Protein AF-A0A2N2MGW7-F1 (afdb_monomer)

pLDDT: mean 96.39, std 2.81, range [74.5, 98.88]

Solvent-accessible surface area (backbone atoms only — not comparable to full-atom values): 15919 Å² total; per-residue (Å²): 112,48,52,54,90,46,46,62,50,61,71,46,53,48,44,50,52,41,50,74,72,41,74,87,57,87,65,80,88,69,75,56,49,28,44,52,70,24,50,77,86,38,72,67,30,79,91,41,40,34,62,84,57,64,69,65,48,53,76,75,40,71,64,43,56,55,42,38,47,48,35,59,53,48,22,67,89,46,68,27,69,47,43,55,63,57,47,46,46,46,34,39,54,46,43,30,56,48,46,31,41,49,53,41,54,54,45,46,48,34,35,72,78,44,77,22,24,38,40,63,36,77,80,79,50,71,73,48,51,51,51,47,51,56,47,52,51,39,61,55,60,33,42,55,24,49,77,68,68,35,45,34,59,22,51,49,49,49,52,50,51,46,49,51,54,50,55,49,47,66,72,64,34,36,87,61,34,49,79,81,37,53,57,65,18,21,27,53,50,33,47,48,49,40,41,49,54,27,46,35,55,69,38,28,90,49,26,48,68,50,25,37,53,47,42,40,27,63,46,48,82,73,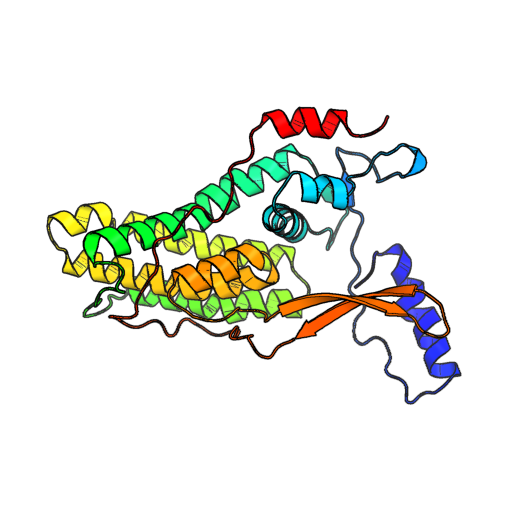31,48,75,33,47,75,48,76,47,81,46,76,57,98,92,44,78,48,78,46,83,48,77,45,59,90,47,40,67,58,62,103,61,68,53,82,77,51,62,64,42,53,40,39,88,59,68,84,67,52,80,77,68,67,75,66,52,37,62,55,54,56,70,68,38,46,115

Nearest PDB structures (foldseek):
  1rqg-assembly1_A-2  TM=9.215E-01  e=2.859E-20  Pyrococcus abyssi
  5k0s-assembly2_B  TM=9.055E-01  e=3.410E-14  Brucella suis 1330
  4py2-assembly3_C  TM=9.100E-01  e=2.110E-13  Brucella abortus 2308
  5k0t-assembly3_C  TM=9.125E-01  e=5.538E-13  Brucella suis 1330
  4py2-assembly2_B  TM=9.014E-01  e=2.910E-13  Brucella abortus 2308

Radius of gyration: 22.45 Å; Cα contacts (8 Å, |Δi|>4): 425; chains: 1; bounding box: 57×45×69 Å

Secondary structure (DSSP, 8-state):
-EEGGGHHIIIIIHHHHHHHH-TTSPPPS---EE-PEEETTEE-BTTTTBS--HHHHHHHS-HHHHHHHHHTT--SSS-EEE-HHHHHHIIIIIIIIIIIHHHHHHHHHHHHHHTTBPPP--SPPHHHHHHHHHHHHHHHHHHHHHHTT-HHHHHHHHHHHHHHHHHHHHHH-HHHHTTT-HHHHHHHHHHHHHHHHHHHHHHTTT-HHHHHHHHHHTT--SBSS-EEEEEEEEETTEEEEEEEEE-TTB---SS-----TT-B------SSPPPPTTHHHHHHHHS--

Mean predicted aligned error: 3.9 Å

Sequence (289 aa):
FIGKDNIEFHTIIWPGMLIGYDESLNLPYDVPANEYLNVEGRKLSKSRRWMIGMSDALDRYDPDPWRYALAASQPESQDVNFTWDEFVRRNNEELVSTWGNLANRVLSFCNKYWEGQVPDPGELTELDNDLIKTIEGGFETVGELIDTVKLRAAAAEAMRLASEVNKYLDTTAPWQQVKTDKATAARAIFTALKAIDSLKILFAPFLPFTSDKLHGFMGYDGSLFGTQTTETLKDAIGEHKVLRYDPTGATGKWEPSKLKAGDPLRQPVALFKKLDISIVEDERARLGN

Structure (mmCIF, N/CA/C/O backbone):
data_AF-A0A2N2MGW7-F1
#
_entry.id   AF-A0A2N2MGW7-F1
#
loop_
_atom_site.group_PDB
_atom_site.id
_atom_site.type_symbol
_atom_site.label_atom_id
_atom_site.label_alt_id
_atom_site.label_comp_id
_atom_site.label_asym_id
_atom_site.label_entity_id
_atom_site.label_seq_id
_atom_site.pdbx_PDB_ins_code
_atom_site.Cartn_x
_atom_site.Cartn_y
_atom_site.Cartn_z
_atom_site.occupancy
_atom_site.B_iso_or_equiv
_atom_site.auth_seq_id
_atom_site.auth_comp_id
_atom_site.auth_asym_id
_atom_site.auth_atom_id
_atom_site.pdbx_PDB_model_num
ATOM 1 N N . PHE A 1 1 ? 5.049 -5.127 -20.099 1.00 92.56 1 PHE A N 1
ATOM 2 C CA . PHE A 1 1 ? 5.759 -4.136 -19.270 1.00 92.56 1 PHE A CA 1
ATOM 3 C C . PHE A 1 1 ? 7.196 -4.028 -19.725 1.00 92.56 1 PHE A C 1
ATOM 5 O O . PHE A 1 1 ? 7.919 -5.016 -19.653 1.00 92.56 1 PHE A O 1
ATOM 12 N N . ILE A 1 2 ? 7.589 -2.862 -20.225 1.00 95.44 2 ILE A N 1
ATOM 13 C CA . ILE A 1 2 ? 8.921 -2.594 -20.775 1.00 95.44 2 ILE A CA 1
ATOM 14 C C . ILE A 1 2 ? 9.325 -1.131 -20.516 1.00 95.44 2 ILE A C 1
ATOM 16 O O . ILE A 1 2 ? 8.501 -0.309 -20.132 1.00 95.44 2 ILE A O 1
ATOM 20 N N . GLY A 1 3 ? 10.590 -0.780 -20.748 1.00 94.19 3 GLY A N 1
ATOM 21 C CA . GLY A 1 3 ? 10.977 0.625 -20.949 1.00 94.19 3 GLY A CA 1
ATOM 22 C C . GLY A 1 3 ? 10.651 1.088 -22.373 1.00 94.19 3 GLY A C 1
ATOM 23 O O . GLY A 1 3 ? 10.638 0.258 -23.285 1.00 94.19 3 GLY A O 1
ATOM 24 N N . LYS A 1 4 ? 10.427 2.393 -22.578 1.00 93.19 4 LYS A N 1
ATOM 25 C CA . LYS A 1 4 ? 10.023 2.964 -23.881 1.00 93.19 4 LYS A CA 1
ATOM 26 C C . LYS A 1 4 ? 10.920 2.590 -25.066 1.00 93.19 4 LYS A C 1
ATOM 28 O O . LYS A 1 4 ? 10.423 2.379 -26.166 1.00 93.19 4 LYS A O 1
ATOM 33 N N . ASP A 1 5 ? 12.218 2.402 -24.833 1.00 93.88 5 ASP A N 1
ATOM 34 C CA . ASP A 1 5 ? 13.187 2.031 -25.878 1.00 93.88 5 ASP A CA 1
ATOM 35 C C . ASP A 1 5 ? 12.909 0.659 -26.503 1.00 93.88 5 ASP A C 1
ATOM 37 O O . ASP A 1 5 ? 13.420 0.334 -27.570 1.00 93.88 5 ASP A O 1
ATOM 41 N N . ASN A 1 6 ? 12.095 -0.161 -25.837 1.00 96.50 6 ASN A N 1
ATOM 42 C CA . ASN A 1 6 ? 11.756 -1.501 -26.284 1.00 96.50 6 ASN A CA 1
ATOM 43 C C . ASN A 1 6 ? 10.420 -1.571 -27.044 1.00 96.50 6 ASN A C 1
ATOM 45 O O . ASN A 1 6 ? 10.027 -2.671 -27.440 1.00 96.50 6 ASN A O 1
ATOM 49 N N . ILE A 1 7 ? 9.709 -0.451 -27.237 1.00 96.31 7 ILE A N 1
ATOM 50 C CA . ILE A 1 7 ? 8.370 -0.447 -27.851 1.00 96.31 7 ILE A CA 1
ATOM 51 C C . ILE A 1 7 ? 8.413 -1.054 -29.253 1.00 96.31 7 ILE A C 1
ATOM 53 O O . ILE A 1 7 ? 7.664 -1.989 -29.525 1.00 96.31 7 ILE A O 1
ATOM 57 N N . GLU A 1 8 ? 9.314 -0.596 -30.125 1.00 97.06 8 GLU A N 1
ATOM 58 C CA . GLU A 1 8 ? 9.420 -1.102 -31.505 1.00 97.06 8 GLU A CA 1
ATOM 59 C C . GLU A 1 8 ? 9.705 -2.611 -31.539 1.00 97.06 8 GLU A C 1
ATOM 61 O O . GLU A 1 8 ? 9.111 -3.360 -32.318 1.00 97.06 8 GLU A O 1
ATOM 66 N N . PHE A 1 9 ? 10.551 -3.088 -30.623 1.00 97.50 9 PHE A N 1
ATOM 67 C CA . PHE A 1 9 ? 10.865 -4.508 -30.509 1.00 97.50 9 PHE A CA 1
ATOM 68 C C . PHE A 1 9 ? 9.640 -5.345 -30.134 1.00 97.50 9 PHE A C 1
ATOM 70 O O . PHE A 1 9 ? 9.480 -6.438 -30.666 1.00 97.50 9 PHE A O 1
ATOM 77 N N . HIS A 1 10 ? 8.759 -4.839 -29.269 1.00 97.38 10 HIS A N 1
ATOM 78 C CA . HIS A 1 10 ? 7.612 -5.595 -28.751 1.00 97.38 10 HIS A CA 1
ATOM 79 C C . HIS A 1 10 ? 6.309 -5.364 -29.524 1.00 97.38 10 HIS A C 1
ATOM 81 O O . HIS A 1 10 ? 5.369 -6.133 -29.356 1.00 97.38 10 HIS A O 1
ATOM 87 N N . THR A 1 11 ? 6.249 -4.340 -30.376 1.00 97.38 11 THR A N 1
ATOM 88 C CA . THR A 1 11 ? 5.053 -3.998 -31.169 1.00 97.38 11 THR A CA 1
ATOM 89 C C . THR A 1 11 ? 5.212 -4.291 -32.659 1.00 97.38 11 THR A C 1
ATOM 91 O O . THR A 1 11 ? 4.209 -4.408 -33.355 1.00 97.38 11 THR A O 1
ATOM 94 N N . ILE A 1 12 ? 6.448 -4.456 -33.151 1.00 97.31 12 ILE A N 1
ATOM 95 C CA . ILE A 1 12 ? 6.732 -4.708 -34.572 1.00 97.31 12 ILE A CA 1
ATOM 96 C C . ILE A 1 12 ? 7.566 -5.977 -34.741 1.00 97.31 12 ILE A C 1
ATOM 98 O O . ILE A 1 12 ? 7.106 -6.942 -35.349 1.00 97.31 12 ILE A O 1
ATOM 102 N N . ILE A 1 13 ? 8.787 -5.995 -34.193 1.00 97.94 13 ILE A N 1
ATOM 103 C CA . ILE A 1 13 ? 9.758 -7.066 -34.474 1.00 97.94 13 ILE A CA 1
ATOM 104 C C . ILE A 1 13 ? 9.277 -8.396 -33.890 1.00 97.94 13 ILE A C 1
ATOM 106 O O . ILE A 1 13 ? 9.161 -9.380 -34.617 1.00 97.94 13 ILE A O 1
ATOM 110 N N . TRP A 1 14 ? 8.958 -8.426 -32.596 1.00 97.75 14 TRP A N 1
ATOM 111 C CA . TRP A 1 14 ? 8.527 -9.641 -31.912 1.00 97.75 14 TRP A CA 1
ATOM 112 C C . TRP A 1 14 ? 7.203 -10.201 -32.456 1.00 97.75 14 TRP A C 1
ATOM 114 O O . TRP A 1 14 ? 7.181 -11.383 -32.797 1.00 97.75 14 TRP A O 1
ATOM 124 N N . PRO A 1 15 ? 6.134 -9.399 -32.651 1.00 97.81 15 PRO A N 1
ATOM 125 C CA . PRO A 1 15 ? 4.932 -9.884 -33.326 1.00 97.81 15 PRO A CA 1
ATOM 126 C C . PRO A 1 15 ? 5.208 -10.424 -34.735 1.00 97.81 15 PRO A C 1
ATOM 128 O O . PRO A 1 15 ? 4.701 -11.485 -35.082 1.00 97.81 15 PRO A O 1
ATOM 131 N N . GLY A 1 16 ? 6.054 -9.753 -35.527 1.00 97.94 16 GLY A N 1
ATOM 132 C CA . GLY A 1 16 ? 6.438 -10.229 -36.859 1.00 97.94 16 GLY A CA 1
ATOM 133 C C . GLY A 1 16 ? 7.167 -11.576 -36.828 1.00 97.94 16 GLY A C 1
ATOM 134 O O . GLY A 1 16 ? 6.897 -12.440 -37.660 1.00 97.94 16 GLY A O 1
ATOM 135 N N . MET A 1 17 ? 8.045 -11.786 -35.842 1.00 98.12 17 MET A N 1
ATOM 136 C CA . MET A 1 17 ? 8.712 -13.073 -35.622 1.00 98.12 17 MET A CA 1
ATOM 137 C C . MET A 1 17 ? 7.723 -14.178 -35.237 1.00 98.12 17 MET A C 1
ATOM 139 O O . MET A 1 17 ? 7.838 -15.286 -35.754 1.00 98.12 17 MET A O 1
ATOM 143 N N . LEU A 1 18 ? 6.760 -13.884 -34.357 1.00 98.12 18 LEU A N 1
ATOM 144 C CA . LEU A 1 18 ? 5.732 -14.842 -33.943 1.00 98.12 18 LEU A CA 1
ATOM 145 C C . LEU A 1 18 ? 4.847 -15.257 -35.120 1.00 98.12 18 LEU A C 1
ATOM 147 O O . LEU A 1 18 ? 4.741 -16.446 -35.395 1.00 98.12 18 LEU A O 1
ATOM 151 N N . ILE A 1 19 ? 4.303 -14.283 -35.855 1.00 97.88 19 ILE A N 1
ATOM 152 C CA . ILE A 1 19 ? 3.467 -14.513 -37.044 1.00 97.88 19 ILE A CA 1
ATOM 153 C C . ILE A 1 19 ? 4.232 -15.324 -38.095 1.00 97.88 19 ILE A C 1
ATOM 155 O O . ILE A 1 19 ? 3.698 -16.273 -38.657 1.00 97.88 19 ILE A O 1
ATOM 159 N N . GLY A 1 20 ? 5.497 -14.972 -38.348 1.00 98.00 20 GLY A N 1
ATOM 160 C CA . GLY A 1 20 ? 6.329 -15.676 -39.324 1.00 98.00 20 GLY A CA 1
ATOM 161 C C . GLY A 1 20 ? 6.689 -17.111 -38.925 1.00 98.00 20 GLY A C 1
ATOM 162 O O . GLY A 1 20 ? 7.014 -17.910 -39.802 1.00 98.00 20 GLY A O 1
ATOM 163 N N . TYR A 1 21 ? 6.652 -17.440 -37.631 1.00 98.06 21 TYR A N 1
ATOM 164 C CA . TYR A 1 21 ? 6.897 -18.791 -37.129 1.00 98.06 21 TYR A CA 1
ATOM 165 C C . TYR A 1 21 ? 5.611 -19.628 -37.097 1.00 98.06 21 TYR A C 1
ATOM 167 O O . TYR A 1 21 ? 5.599 -20.735 -37.634 1.00 98.06 21 TYR A O 1
ATOM 175 N N . ASP A 1 22 ? 4.549 -19.104 -36.476 1.00 97.50 22 ASP A N 1
ATOM 176 C CA . ASP A 1 22 ? 3.241 -19.750 -36.336 1.00 97.50 22 ASP A CA 1
ATOM 177 C C . ASP A 1 22 ? 2.165 -18.717 -35.937 1.00 97.50 22 ASP A C 1
ATOM 179 O O . ASP A 1 22 ? 2.195 -18.151 -34.842 1.00 97.50 22 ASP A O 1
ATOM 183 N N . GLU A 1 23 ? 1.177 -18.500 -36.811 1.00 94.38 23 GLU A N 1
ATOM 184 C CA . GLU A 1 23 ? 0.073 -17.547 -36.603 1.00 94.38 23 GLU A CA 1
ATOM 185 C C . GLU A 1 23 ? -0.863 -17.911 -35.436 1.00 94.38 23 GLU A C 1
ATOM 187 O O . GLU A 1 23 ? -1.650 -17.071 -34.999 1.00 94.38 23 GLU A O 1
ATOM 192 N N . SER A 1 24 ? -0.795 -19.139 -34.912 1.00 96.75 24 SER A N 1
ATOM 193 C CA . SER A 1 24 ? -1.576 -19.556 -33.741 1.00 96.75 24 SER A CA 1
ATOM 194 C C . SER A 1 24 ? -0.968 -19.112 -32.406 1.00 96.75 24 SER A C 1
ATOM 196 O O . SER A 1 24 ? -1.618 -19.229 -31.363 1.00 96.75 24 SER A O 1
ATOM 198 N N . LEU A 1 25 ? 0.266 -18.594 -32.412 1.00 97.44 25 LEU A N 1
ATOM 199 C CA . LEU A 1 25 ? 0.921 -18.100 -31.206 1.00 97.44 25 LEU A CA 1
ATOM 200 C C . LEU A 1 25 ? 0.288 -16.798 -30.710 1.00 97.44 25 LEU A C 1
ATOM 202 O O . LEU A 1 25 ? -0.060 -15.900 -31.475 1.00 97.44 25 LEU A O 1
ATOM 206 N N . ASN A 1 26 ? 0.200 -16.669 -29.386 1.00 97.56 26 ASN A N 1
ATOM 207 C CA . ASN A 1 26 ? -0.330 -15.467 -28.752 1.00 97.56 26 ASN A CA 1
ATOM 208 C C . ASN A 1 26 ? 0.575 -14.260 -29.023 1.00 97.56 26 ASN A C 1
ATOM 210 O O . ASN A 1 26 ? 1.761 -14.270 -28.685 1.00 97.56 26 ASN A O 1
ATOM 214 N N . LEU A 1 27 ? -0.013 -13.193 -29.559 1.00 97.25 27 LEU A N 1
ATOM 215 C CA . LEU A 1 27 ? 0.644 -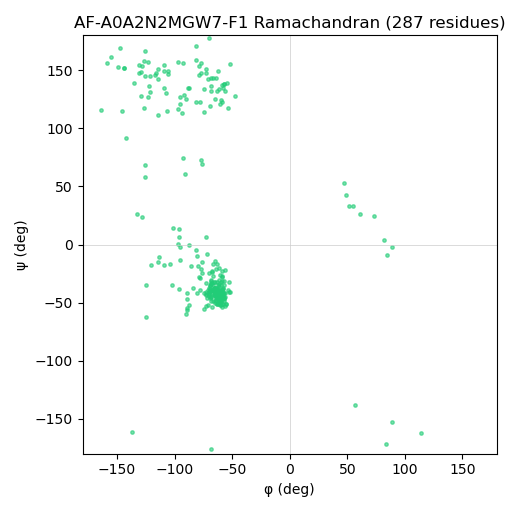11.896 -29.685 1.00 97.25 27 LEU A CA 1
ATOM 216 C C . LEU A 1 27 ? 0.580 -11.119 -28.360 1.00 97.25 27 LEU A C 1
ATOM 218 O O . LEU A 1 27 ? -0.285 -11.397 -27.522 1.00 97.25 27 LEU A O 1
ATOM 222 N N . PRO A 1 28 ? 1.471 -10.132 -28.148 1.00 96.12 28 PRO A N 1
ATOM 223 C CA . PRO A 1 28 ? 1.354 -9.217 -27.019 1.00 96.12 28 PRO A CA 1
ATOM 224 C C . PRO A 1 28 ? -0.033 -8.559 -26.986 1.00 96.12 28 PRO A C 1
ATOM 226 O O . PRO A 1 28 ? -0.401 -7.847 -27.916 1.00 96.12 28 PRO A O 1
ATOM 229 N N . TYR A 1 29 ? -0.796 -8.813 -25.919 1.00 95.06 29 TYR A N 1
ATOM 230 C CA . TYR A 1 29 ? -2.131 -8.233 -25.721 1.00 95.06 29 TYR A CA 1
ATOM 231 C C . TYR A 1 29 ? -2.064 -6.722 -25.470 1.00 95.06 29 TYR A C 1
ATOM 233 O O . TYR A 1 29 ? -2.810 -5.953 -26.066 1.00 95.06 29 TYR A O 1
ATOM 241 N N . ASP A 1 30 ? -1.137 -6.313 -24.604 1.00 94.75 30 ASP A N 1
ATOM 242 C CA . ASP A 1 30 ? -0.838 -4.921 -24.295 1.00 94.75 30 ASP A CA 1
ATOM 243 C C . ASP A 1 30 ? 0.671 -4.771 -24.054 1.00 94.75 30 ASP A C 1
ATOM 245 O O . ASP A 1 30 ? 1.351 -5.710 -23.615 1.00 94.75 30 ASP A O 1
ATOM 249 N N . VAL A 1 31 ? 1.209 -3.584 -24.330 1.00 95.31 31 VAL A N 1
ATOM 250 C CA . VAL A 1 31 ? 2.634 -3.268 -24.174 1.00 95.31 31 VAL A CA 1
ATOM 251 C C . VAL A 1 31 ? 2.809 -2.022 -23.296 1.00 95.31 31 VAL A C 1
ATOM 253 O O . VAL A 1 31 ? 3.277 -0.990 -23.783 1.00 95.31 31 VAL A O 1
ATOM 256 N N . PRO A 1 32 ? 2.500 -2.095 -21.981 1.00 95.00 32 PRO A N 1
ATOM 257 C CA . PRO A 1 32 ? 2.761 -0.983 -21.078 1.00 95.00 32 PRO A CA 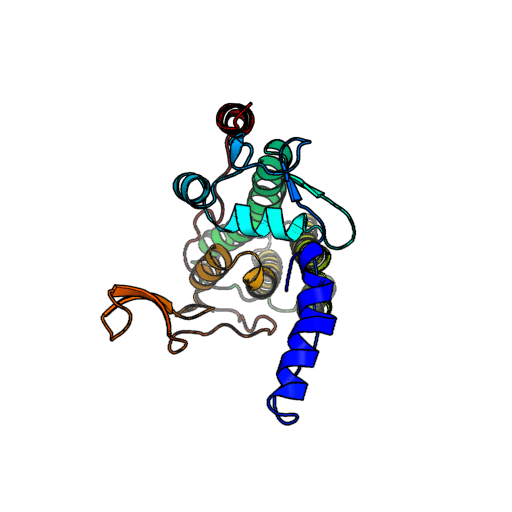1
ATOM 258 C C . PRO A 1 32 ? 4.248 -0.642 -21.076 1.00 95.00 32 PRO A C 1
ATOM 260 O O . PRO A 1 32 ? 5.090 -1.508 -20.791 1.00 95.00 32 PRO A O 1
ATOM 263 N N . ALA A 1 33 ? 4.553 0.609 -21.399 1.00 95.00 33 ALA A N 1
ATOM 264 C CA . ALA A 1 33 ? 5.904 1.125 -21.502 1.00 95.00 33 ALA A CA 1
ATOM 265 C C . ALA A 1 33 ? 6.089 2.318 -20.564 1.00 95.00 33 ALA A C 1
ATOM 267 O O . ALA A 1 33 ? 5.225 3.187 -20.486 1.00 95.00 33 ALA A O 1
ATOM 268 N N . ASN A 1 34 ? 7.213 2.354 -19.853 1.00 94.25 34 ASN A N 1
ATOM 269 C CA . ASN A 1 34 ? 7.542 3.453 -18.952 1.00 94.25 34 ASN A CA 1
ATOM 270 C C . ASN A 1 34 ? 8.635 4.361 -19.523 1.00 94.25 34 ASN A C 1
ATOM 272 O O . ASN A 1 34 ? 9.556 3.911 -20.216 1.00 94.25 34 ASN A O 1
ATOM 276 N N . GLU A 1 35 ? 8.518 5.641 -19.183 1.00 95.06 35 GLU A N 1
ATOM 277 C CA . GLU A 1 35 ? 9.524 6.675 -19.393 1.00 95.06 35 GLU A CA 1
ATOM 278 C C . GLU A 1 35 ? 10.730 6.450 -18.461 1.00 95.06 35 GLU A C 1
ATOM 280 O O . GLU A 1 35 ? 10.773 5.498 -17.674 1.00 95.06 35 GLU A O 1
ATOM 285 N N . TYR A 1 36 ? 11.763 7.288 -18.554 1.00 93.19 36 TYR A N 1
ATOM 286 C CA . TYR A 1 36 ? 12.982 7.044 -17.789 1.00 93.19 36 TYR A CA 1
ATOM 287 C C . TYR A 1 36 ? 12.863 7.460 -16.323 1.00 93.19 36 TYR A C 1
ATOM 289 O O . TYR A 1 36 ? 12.277 8.485 -15.974 1.00 93.19 36 TYR A O 1
ATOM 297 N N . LEU A 1 37 ? 13.538 6.691 -15.468 1.00 93.56 37 LEU A N 1
ATOM 298 C CA . LEU A 1 37 ? 13.840 7.076 -14.096 1.00 93.56 37 LEU A CA 1
ATOM 299 C C . LEU A 1 37 ? 15.259 7.657 -14.027 1.00 93.56 37 LEU A C 1
ATOM 301 O O . LEU A 1 37 ? 16.246 6.964 -14.284 1.00 93.56 37 LEU A O 1
ATOM 305 N N . ASN A 1 38 ? 15.353 8.929 -13.658 1.00 94.62 38 ASN A N 1
ATOM 306 C CA . ASN A 1 38 ? 16.597 9.609 -13.309 1.00 94.62 38 ASN A CA 1
ATOM 307 C C . ASN A 1 38 ? 16.829 9.525 -11.794 1.00 94.62 38 ASN A C 1
ATOM 309 O O . ASN A 1 38 ? 15.882 9.365 -11.029 1.00 94.62 38 ASN A O 1
ATOM 313 N N . VAL A 1 39 ? 18.081 9.647 -11.356 1.00 95.06 39 VAL A N 1
ATOM 314 C CA . VAL A 1 39 ? 18.455 9.673 -9.932 1.00 95.06 39 VAL A CA 1
ATOM 315 C C . VAL A 1 39 ? 19.223 10.957 -9.666 1.00 95.06 39 VAL A C 1
ATOM 317 O O . VAL A 1 39 ? 20.191 11.237 -10.374 1.00 95.06 39 VAL A O 1
ATOM 320 N N . GLU A 1 40 ? 18.800 11.732 -8.667 1.00 95.06 40 GLU A N 1
ATOM 321 C CA . GLU A 1 40 ? 19.485 12.953 -8.210 1.00 95.06 40 GLU A CA 1
ATOM 322 C C . GLU A 1 40 ? 19.843 13.901 -9.382 1.00 95.06 40 GLU A C 1
ATOM 324 O O . GLU A 1 40 ? 20.943 14.444 -9.490 1.00 95.06 40 GLU A O 1
ATOM 329 N N . GLY A 1 41 ? 18.905 14.057 -10.320 1.00 94.25 41 GLY A N 1
ATOM 330 C CA . GLY A 1 41 ? 18.998 14.962 -11.466 1.00 94.25 41 GLY A CA 1
ATOM 331 C C . GLY A 1 41 ? 19.797 14.435 -12.659 1.00 94.25 41 GLY A C 1
ATOM 332 O O . GLY A 1 41 ? 19.970 15.170 -13.631 1.00 94.25 41 GLY A O 1
ATOM 333 N N . ARG A 1 42 ? 20.290 13.187 -12.633 1.00 93.44 42 ARG A N 1
ATOM 334 C CA . ARG A 1 42 ? 21.070 12.614 -13.745 1.00 93.44 42 ARG A CA 1
ATOM 335 C C . ARG A 1 42 ? 20.535 11.259 -14.203 1.00 93.44 42 ARG A C 1
ATOM 337 O O . ARG A 1 42 ? 19.956 10.494 -13.432 1.00 93.44 42 ARG A O 1
ATOM 344 N N . LYS A 1 43 ? 20.787 10.947 -15.478 1.00 92.69 43 LYS A N 1
ATOM 345 C CA . LYS A 1 43 ? 20.497 9.634 -16.067 1.00 92.69 43 LYS A CA 1
ATOM 346 C C . LYS A 1 43 ? 21.337 8.546 -15.399 1.00 92.69 43 LYS A C 1
ATOM 348 O O . LYS A 1 43 ? 22.512 8.764 -15.098 1.00 92.69 43 LYS A O 1
ATOM 353 N N . LEU A 1 44 ? 20.746 7.365 -15.234 1.00 92.06 44 LEU A N 1
ATOM 354 C CA . LEU A 1 44 ? 21.445 6.188 -14.721 1.00 92.06 44 LEU A CA 1
ATOM 355 C C . LEU A 1 44 ? 22.656 5.837 -15.602 1.00 92.06 44 LEU A C 1
ATOM 357 O O . LEU A 1 44 ? 22.561 5.809 -16.829 1.00 92.06 44 LEU A O 1
ATOM 361 N N . SER A 1 45 ? 23.802 5.551 -14.981 1.00 91.44 45 SER A N 1
ATOM 362 C CA . SER A 1 45 ? 25.039 5.207 -15.690 1.00 91.44 45 SER A CA 1
ATOM 363 C C . SER A 1 45 ? 25.873 4.184 -14.928 1.00 91.44 45 SER A C 1
ATOM 365 O O . SER A 1 45 ? 26.433 4.478 -13.873 1.00 91.44 45 SER A O 1
ATOM 367 N N . LYS A 1 46 ? 26.031 2.989 -15.511 1.00 87.25 46 LYS A N 1
ATOM 368 C CA . LYS A 1 46 ? 26.889 1.935 -14.947 1.00 87.25 46 LYS A CA 1
ATOM 369 C C . LYS A 1 46 ? 28.366 2.338 -14.943 1.00 87.25 46 LYS A C 1
ATOM 371 O O . LYS A 1 46 ? 29.045 2.138 -13.943 1.00 87.25 46 LYS A O 1
ATOM 376 N N . SER A 1 47 ? 28.861 2.943 -16.027 1.00 89.25 47 SER A N 1
ATOM 377 C CA . SER A 1 47 ? 30.280 3.320 -16.154 1.00 89.25 47 SER A CA 1
ATOM 378 C C . SER A 1 47 ? 30.689 4.421 -15.178 1.00 89.25 47 SER A C 1
ATOM 380 O O . SER A 1 47 ? 31.799 4.394 -14.656 1.00 89.25 47 SER A O 1
ATOM 382 N N . ARG A 1 48 ? 29.778 5.355 -14.886 1.00 89.19 48 ARG A N 1
ATOM 383 C CA . ARG A 1 48 ? 29.988 6.406 -13.879 1.00 89.19 48 ARG A CA 1
ATOM 384 C C . ARG A 1 48 ? 29.595 5.976 -12.470 1.00 89.19 48 ARG A C 1
ATOM 386 O O . ARG A 1 48 ? 29.732 6.766 -11.550 1.00 89.19 48 ARG A O 1
ATOM 393 N N . ARG A 1 49 ? 29.102 4.743 -12.288 1.00 89.75 49 ARG A N 1
ATOM 394 C CA . ARG A 1 49 ? 28.499 4.255 -11.034 1.00 89.75 49 ARG A CA 1
ATOM 395 C C . ARG A 1 49 ? 27.399 5.190 -10.502 1.00 89.75 49 ARG A C 1
ATOM 397 O O . ARG A 1 49 ? 27.210 5.316 -9.299 1.00 89.75 49 ARG A O 1
ATOM 404 N N . TRP A 1 50 ? 26.668 5.845 -11.403 1.00 94.62 50 TRP A N 1
ATOM 405 C CA . TRP A 1 50 ? 25.519 6.686 -11.073 1.00 94.62 50 TRP A CA 1
ATOM 406 C C . TRP A 1 50 ? 24.245 5.848 -11.140 1.00 94.62 50 TRP A C 1
ATOM 408 O O . TRP A 1 50 ? 23.506 5.884 -12.125 1.00 94.62 50 TRP A O 1
ATOM 418 N N . MET A 1 51 ? 24.048 4.994 -10.141 1.00 92.44 51 MET A N 1
ATOM 419 C CA . MET A 1 51 ? 22.869 4.142 -10.023 1.00 92.44 51 MET A CA 1
ATOM 420 C C . MET A 1 51 ? 22.676 3.679 -8.585 1.00 92.44 51 MET A C 1
ATOM 422 O O . MET A 1 51 ? 23.637 3.585 -7.827 1.00 92.44 51 MET A O 1
ATOM 426 N N . ILE A 1 52 ? 21.440 3.326 -8.247 1.00 93.00 52 ILE A N 1
ATOM 427 C CA . ILE A 1 52 ? 21.114 2.676 -6.981 1.00 93.00 52 ILE A CA 1
ATOM 428 C C . ILE A 1 52 ? 21.129 1.166 -7.228 1.00 93.00 52 ILE A C 1
ATOM 430 O O . ILE A 1 52 ? 20.328 0.641 -8.004 1.00 93.00 52 ILE A O 1
ATOM 434 N N . GLY A 1 53 ? 22.082 0.464 -6.614 1.00 92.25 53 GLY A N 1
ATOM 435 C CA . GLY A 1 53 ? 22.130 -0.995 -6.642 1.00 92.25 53 GLY A CA 1
ATOM 436 C C . GLY A 1 53 ? 21.053 -1.572 -5.728 1.00 92.25 53 GLY A C 1
ATOM 437 O O . GLY A 1 53 ? 21.137 -1.405 -4.516 1.00 92.25 53 GLY A O 1
ATOM 438 N N . MET A 1 54 ? 20.049 -2.257 -6.286 1.00 92.00 54 MET A N 1
ATOM 439 C CA . MET A 1 54 ? 18.927 -2.761 -5.480 1.00 92.00 54 MET A CA 1
ATOM 440 C C . MET A 1 54 ? 19.346 -3.796 -4.433 1.00 92.00 54 MET A C 1
ATOM 442 O O . MET A 1 54 ? 18.757 -3.814 -3.363 1.00 92.00 54 MET A O 1
ATOM 446 N N . SER A 1 55 ? 20.365 -4.621 -4.693 1.00 91.31 55 SER A N 1
ATOM 447 C CA . SER A 1 55 ? 20.899 -5.545 -3.680 1.00 91.31 55 SER A CA 1
ATOM 448 C C . SER A 1 55 ? 21.433 -4.782 -2.467 1.00 91.31 55 SER A C 1
ATOM 450 O O . SER A 1 55 ? 20.958 -4.996 -1.359 1.00 91.31 55 SER A O 1
ATOM 452 N N . ASP A 1 56 ? 22.310 -3.802 -2.697 1.00 91.75 56 ASP A N 1
ATOM 453 C CA . ASP A 1 56 ? 22.880 -2.974 -1.631 1.00 91.75 56 ASP A CA 1
ATOM 454 C C . ASP A 1 56 ? 21.797 -2.176 -0.885 1.00 91.75 56 ASP A C 1
ATOM 456 O O . ASP A 1 56 ? 21.859 -1.999 0.332 1.00 91.75 56 ASP A O 1
ATOM 460 N N . ALA A 1 57 ? 20.800 -1.671 -1.616 1.00 94.06 57 ALA A N 1
ATOM 461 C CA . ALA A 1 57 ? 19.685 -0.929 -1.045 1.00 94.06 57 ALA A CA 1
ATOM 462 C C . ALA A 1 57 ? 18.790 -1.810 -0.158 1.00 94.06 57 ALA A C 1
ATOM 464 O O . ALA A 1 57 ? 18.339 -1.349 0.889 1.00 94.06 57 ALA A O 1
ATOM 465 N N . LEU A 1 58 ? 18.555 -3.065 -0.553 1.00 95.75 58 LEU A N 1
ATOM 466 C CA . LEU A 1 58 ? 17.756 -4.036 0.203 1.00 95.75 58 LEU A CA 1
ATOM 467 C C . LEU A 1 58 ? 18.511 -4.635 1.397 1.00 95.75 58 LEU A C 1
ATOM 469 O O . LEU A 1 58 ? 17.874 -5.075 2.350 1.00 95.75 58 LEU A O 1
ATOM 473 N N . ASP A 1 59 ? 19.845 -4.590 1.395 1.00 95.31 59 ASP A N 1
ATOM 474 C CA . ASP A 1 59 ? 20.650 -4.904 2.582 1.00 95.31 59 ASP A CA 1
ATOM 475 C C . ASP A 1 59 ? 20.520 -3.821 3.671 1.00 95.31 59 ASP A C 1
ATOM 477 O O . ASP A 1 59 ? 20.727 -4.095 4.855 1.00 95.31 59 ASP A O 1
ATOM 481 N N . ARG A 1 60 ? 20.181 -2.579 3.288 1.00 95.06 60 ARG A N 1
ATOM 482 C CA . ARG A 1 60 ? 20.087 -1.424 4.202 1.00 95.06 60 ARG A CA 1
ATOM 483 C C . ARG A 1 60 ? 18.663 -1.053 4.599 1.00 95.06 60 ARG A C 1
ATOM 485 O O . ARG A 1 60 ? 18.448 -0.603 5.725 1.00 95.06 60 ARG A O 1
ATOM 492 N N . TYR A 1 61 ? 17.703 -1.208 3.694 1.00 96.88 61 TYR A N 1
ATOM 493 C CA . TYR A 1 61 ? 16.333 -0.739 3.874 1.00 96.88 61 TYR A CA 1
ATOM 494 C C . TYR A 1 61 ? 15.327 -1.835 3.547 1.00 96.88 61 TYR A C 1
ATOM 496 O O . TYR A 1 61 ? 15.533 -2.648 2.649 1.00 96.88 61 TYR A O 1
ATOM 504 N N . ASP A 1 62 ? 14.199 -1.814 4.255 1.00 97.50 62 ASP A N 1
ATOM 505 C CA . ASP A 1 62 ? 13.119 -2.765 4.015 1.00 97.50 62 ASP A CA 1
ATOM 506 C C . ASP A 1 62 ? 12.563 -2.603 2.572 1.00 97.50 62 ASP A C 1
ATOM 508 O O . ASP A 1 62 ? 12.574 -1.499 2.014 1.00 97.50 62 ASP A O 1
ATOM 512 N N . PRO A 1 63 ? 12.058 -3.681 1.942 1.00 97.56 63 PRO A N 1
ATOM 513 C CA . PRO A 1 63 ? 11.634 -3.666 0.536 1.00 97.56 63 PRO A CA 1
ATOM 514 C C . PRO A 1 63 ? 10.392 -2.809 0.258 1.00 97.56 63 PRO A C 1
ATOM 516 O O . PRO A 1 63 ? 10.275 -2.211 -0.810 1.00 97.56 63 PRO A O 1
ATOM 519 N N . ASP A 1 64 ? 9.451 -2.742 1.195 1.00 98.56 64 ASP A N 1
ATOM 520 C CA . ASP A 1 64 ? 8.165 -2.064 0.999 1.00 98.56 64 ASP A CA 1
ATOM 521 C C . ASP A 1 64 ? 8.284 -0.543 0.783 1.00 98.56 64 ASP A C 1
ATOM 523 O O . ASP A 1 64 ? 7.666 -0.038 -0.157 1.00 98.56 64 ASP A O 1
ATOM 527 N N . PRO A 1 65 ? 9.115 0.197 1.544 1.00 98.25 65 PRO A N 1
ATOM 528 C CA . PRO A 1 65 ? 9.427 1.591 1.235 1.00 98.25 65 PRO A CA 1
ATOM 529 C C . PRO A 1 65 ? 9.914 1.817 -0.203 1.00 98.25 65 PRO A C 1
ATOM 531 O O . PRO A 1 65 ? 9.475 2.768 -0.849 1.00 98.25 65 PRO A O 1
ATOM 534 N N . TRP A 1 66 ? 10.759 0.926 -0.742 1.00 97.75 66 TRP A N 1
ATOM 535 C CA . TRP A 1 66 ? 11.209 0.988 -2.141 1.00 97.75 66 TRP A CA 1
ATOM 536 C C . TRP A 1 66 ? 10.069 0.772 -3.121 1.00 97.75 66 TRP A C 1
ATOM 538 O O . TRP A 1 66 ? 9.882 1.574 -4.036 1.00 97.75 66 TRP A O 1
ATOM 548 N N . ARG A 1 67 ? 9.290 -0.295 -2.920 1.00 97.94 67 ARG A N 1
ATOM 549 C CA . ARG A 1 67 ? 8.149 -0.608 -3.785 1.00 97.94 67 ARG A CA 1
ATOM 550 C C . ARG A 1 67 ? 7.152 0.544 -3.830 1.00 97.94 67 ARG A C 1
ATOM 552 O O . ARG A 1 67 ? 6.739 0.943 -4.915 1.00 97.94 67 ARG A O 1
ATOM 559 N N . TYR A 1 68 ? 6.819 1.108 -2.673 1.00 98.44 68 TYR A N 1
ATOM 560 C CA . TYR A 1 68 ? 5.897 2.231 -2.578 1.00 98.44 68 TYR A CA 1
ATOM 561 C C . TYR A 1 68 ? 6.450 3.498 -3.218 1.00 98.44 68 TYR A C 1
ATOM 563 O O . TYR A 1 68 ? 5.762 4.108 -4.029 1.00 98.44 68 TYR A O 1
ATOM 571 N N . ALA A 1 69 ? 7.690 3.888 -2.903 1.00 97.00 69 ALA A N 1
ATOM 572 C CA . ALA A 1 69 ? 8.280 5.095 -3.470 1.00 97.00 69 ALA A CA 1
ATOM 573 C C . ALA A 1 69 ? 8.347 5.027 -5.002 1.00 97.00 69 ALA A C 1
ATOM 575 O O . ALA A 1 69 ? 8.014 6.006 -5.667 1.00 97.00 69 ALA A O 1
ATOM 576 N N . LEU A 1 70 ? 8.714 3.870 -5.564 1.00 95.62 70 LEU A N 1
ATOM 577 C CA . LEU A 1 70 ? 8.778 3.663 -7.011 1.00 95.62 70 LEU A CA 1
ATOM 578 C C . LEU A 1 70 ? 7.388 3.627 -7.657 1.00 95.62 70 LEU A C 1
ATOM 580 O O . LEU A 1 70 ? 7.199 4.265 -8.687 1.00 95.62 70 LEU A O 1
ATOM 584 N N . ALA A 1 71 ? 6.404 2.957 -7.049 1.00 96.00 71 ALA A N 1
ATOM 585 C CA . ALA A 1 71 ? 5.031 2.949 -7.558 1.00 96.00 71 ALA A CA 1
ATOM 586 C C . ALA A 1 71 ? 4.406 4.355 -7.514 1.00 96.00 71 ALA A C 1
ATOM 588 O O . ALA A 1 71 ? 3.853 4.834 -8.500 1.00 96.00 71 ALA A O 1
ATOM 589 N N . ALA A 1 72 ? 4.570 5.071 -6.400 1.00 94.88 72 ALA A N 1
ATOM 590 C CA . ALA A 1 72 ? 4.022 6.411 -6.198 1.00 94.88 72 ALA A CA 1
ATOM 591 C C . ALA A 1 72 ? 4.734 7.507 -7.018 1.00 94.88 72 ALA A C 1
ATOM 593 O O . ALA A 1 72 ? 4.266 8.647 -7.071 1.00 94.88 72 ALA A O 1
ATOM 594 N N . SER A 1 73 ? 5.850 7.176 -7.671 1.00 92.12 73 SER A N 1
ATOM 595 C CA . SER A 1 73 ? 6.602 8.067 -8.562 1.00 92.12 73 SER A CA 1
ATOM 596 C C . SER A 1 73 ? 6.869 7.438 -9.933 1.00 92.12 73 SER A C 1
ATOM 598 O O . SER A 1 73 ? 7.805 7.823 -10.629 1.00 92.12 73 SER A O 1
ATOM 600 N N . GLN A 1 74 ? 6.048 6.472 -10.349 1.00 90.38 74 GLN A N 1
ATOM 601 C CA . GLN A 1 74 ? 6.308 5.720 -11.569 1.00 90.38 74 GLN A CA 1
ATOM 602 C C . GLN A 1 74 ? 6.316 6.637 -12.814 1.00 90.38 74 GLN A C 1
ATOM 604 O O . GLN A 1 74 ? 5.405 7.460 -12.971 1.00 90.38 74 GLN A O 1
ATOM 609 N N . PRO A 1 75 ? 7.315 6.513 -13.714 1.00 92.38 75 PRO A N 1
ATOM 610 C CA . PRO A 1 75 ? 7.415 7.320 -14.929 1.00 92.38 75 PRO A CA 1
ATOM 611 C C . PRO A 1 75 ? 6.434 6.817 -16.003 1.00 92.38 75 PRO A C 1
ATOM 613 O O . PRO A 1 75 ? 6.799 6.152 -16.970 1.00 92.38 75 PRO A O 1
ATOM 616 N N . GLU A 1 76 ? 5.144 7.071 -15.789 1.00 90.75 76 GLU A N 1
ATOM 617 C CA . GLU A 1 76 ? 4.052 6.626 -16.670 1.00 90.75 76 GLU A CA 1
ATOM 618 C C . GLU A 1 76 ? 3.878 7.526 -17.899 1.00 90.75 76 GLU A C 1
ATOM 620 O O . GLU A 1 76 ? 3.655 7.024 -18.992 1.00 90.75 76 GLU A O 1
ATOM 625 N N . SER A 1 77 ? 3.973 8.849 -17.729 1.00 89.31 77 SER A N 1
ATOM 626 C CA . SER A 1 77 ? 3.700 9.826 -18.799 1.00 89.31 77 SER A CA 1
ATOM 627 C C . SER A 1 77 ? 4.883 10.727 -19.145 1.00 89.31 77 SER A C 1
ATOM 629 O O . SER A 1 77 ? 4.866 11.408 -20.165 1.00 89.31 77 SER A O 1
ATOM 631 N N . GLN A 1 78 ? 5.871 10.803 -18.260 1.00 91.75 78 GLN A N 1
ATOM 632 C CA . GLN A 1 78 ? 7.077 11.606 -18.428 1.00 91.75 78 GLN A CA 1
ATOM 633 C C . GLN A 1 78 ? 8.201 11.010 -17.584 1.00 91.75 78 GLN A C 1
ATOM 635 O O . GLN A 1 78 ? 7.935 10.281 -16.624 1.00 91.75 78 GLN A O 1
ATOM 640 N N . ASP A 1 79 ? 9.441 11.367 -17.913 1.00 93.50 79 ASP A N 1
ATOM 641 C CA . ASP A 1 79 ? 10.596 11.023 -17.089 1.00 93.50 79 ASP A CA 1
ATOM 642 C C . ASP A 1 79 ? 10.385 11.514 -15.643 1.00 93.50 79 ASP A C 1
ATOM 644 O O . ASP A 1 79 ? 9.902 12.627 -15.402 1.00 93.50 79 ASP A O 1
ATOM 648 N N . VAL A 1 80 ? 10.780 10.695 -14.669 1.00 94.31 80 VAL A N 1
ATOM 649 C CA . VAL A 1 80 ? 10.708 11.034 -13.241 1.00 94.31 80 VAL A CA 1
ATOM 650 C C . VAL A 1 80 ? 12.107 11.061 -12.648 1.00 94.31 80 VAL A C 1
ATOM 652 O O . VAL A 1 80 ? 12.991 10.310 -13.052 1.00 94.31 80 VAL A O 1
ATOM 655 N N . ASN A 1 81 ? 12.320 11.954 -11.686 1.00 95.50 81 ASN A N 1
ATOM 656 C CA . ASN A 1 81 ? 13.561 12.049 -10.938 1.00 95.50 81 ASN A CA 1
ATOM 657 C C . ASN A 1 81 ? 13.372 11.508 -9.518 1.00 95.50 81 ASN A C 1
ATOM 659 O O . ASN A 1 81 ? 12.652 12.105 -8.721 1.00 95.50 81 ASN A O 1
ATOM 663 N N . PHE A 1 82 ? 14.051 10.411 -9.202 1.00 96.50 82 PHE A N 1
ATOM 664 C CA . PHE A 1 82 ? 14.183 9.906 -7.844 1.00 96.50 82 PHE A CA 1
ATOM 665 C C . PHE A 1 82 ? 15.163 10.777 -7.052 1.00 96.50 82 PHE A C 1
ATOM 667 O O . PHE A 1 82 ? 16.268 11.063 -7.523 1.00 96.50 82 PHE A O 1
ATOM 674 N N . THR A 1 83 ? 14.784 11.143 -5.829 1.00 96.94 83 THR A N 1
ATOM 675 C CA . THR A 1 83 ? 15.687 11.741 -4.841 1.00 96.94 83 THR A CA 1
ATOM 676 C C . THR A 1 83 ? 15.577 11.007 -3.514 1.00 96.94 83 THR A C 1
ATOM 678 O O . THR A 1 83 ? 14.506 10.514 -3.144 1.00 96.94 83 THR A O 1
ATOM 681 N N . TRP A 1 84 ? 16.680 10.957 -2.773 1.00 97.50 84 TRP A N 1
ATOM 682 C CA . TRP A 1 84 ? 16.693 10.370 -1.437 1.00 97.50 84 TRP A CA 1
ATOM 683 C C . TRP A 1 84 ? 15.835 11.159 -0.446 1.00 97.50 84 TRP A C 1
ATOM 685 O O . TRP A 1 84 ? 15.197 10.551 0.411 1.00 97.50 84 TRP A O 1
ATOM 695 N N . ASP A 1 85 ? 15.740 12.484 -0.604 1.00 97.81 85 ASP A N 1
ATOM 696 C CA . ASP A 1 85 ? 14.809 13.314 0.172 1.00 97.81 85 ASP A CA 1
ATOM 697 C C . ASP A 1 85 ? 13.363 12.836 0.008 1.00 97.81 85 ASP A C 1
ATOM 699 O O . ASP A 1 85 ? 12.655 12.627 0.992 1.00 97.81 85 ASP A O 1
ATOM 703 N N . GLU A 1 86 ? 12.929 12.610 -1.235 1.00 97.31 86 GLU A N 1
ATOM 704 C CA . GLU A 1 86 ? 11.562 12.179 -1.520 1.00 97.31 86 GLU A CA 1
ATOM 705 C C . GLU A 1 86 ? 11.313 10.744 -1.042 1.00 97.31 86 GLU A C 1
ATOM 707 O O . GLU A 1 86 ? 10.230 10.438 -0.542 1.00 97.31 86 GLU A O 1
ATOM 712 N N . PHE A 1 87 ? 12.321 9.871 -1.124 1.00 98.00 87 PHE A N 1
ATOM 713 C CA . PHE A 1 87 ? 12.259 8.526 -0.554 1.00 98.00 87 PHE A CA 1
ATOM 714 C C . PHE A 1 87 ? 12.040 8.556 0.966 1.00 98.00 87 PHE A C 1
ATOM 716 O O . PHE A 1 87 ? 11.114 7.916 1.475 1.00 98.00 87 PHE A O 1
ATOM 723 N N . VAL A 1 88 ? 12.839 9.349 1.692 1.00 98.31 88 VAL A N 1
ATOM 724 C CA . VAL A 1 88 ? 12.697 9.529 3.145 1.00 98.31 88 VAL A CA 1
ATOM 725 C C . VAL A 1 88 ? 11.347 10.146 3.489 1.00 98.31 88 VAL A C 1
ATOM 727 O O . VAL A 1 88 ? 10.678 9.662 4.406 1.00 98.31 88 VAL A O 1
ATOM 730 N N . ARG A 1 89 ? 10.919 11.175 2.747 1.00 98.19 89 ARG A N 1
ATOM 731 C CA . ARG A 1 89 ? 9.633 11.850 2.945 1.00 98.19 89 ARG A CA 1
ATOM 732 C C . ARG A 1 89 ? 8.469 10.873 2.798 1.00 98.19 89 ARG A C 1
ATOM 734 O O . ARG A 1 89 ? 7.679 10.729 3.728 1.00 98.19 89 ARG A O 1
ATOM 741 N N . ARG A 1 90 ? 8.396 10.137 1.683 1.00 98.19 90 ARG A N 1
ATOM 742 C CA . ARG A 1 90 ? 7.338 9.140 1.433 1.00 98.19 90 ARG A CA 1
ATOM 743 C C . ARG A 1 90 ? 7.312 8.055 2.498 1.00 98.19 90 ARG A C 1
ATOM 745 O O . ARG A 1 90 ? 6.242 7.710 2.993 1.00 98.19 90 ARG A O 1
ATOM 752 N N . ASN A 1 91 ? 8.473 7.546 2.906 1.00 98.56 91 ASN A N 1
ATOM 753 C CA . ASN A 1 91 ? 8.515 6.568 3.985 1.00 98.56 91 ASN A CA 1
ATOM 754 C C . ASN A 1 91 ? 8.006 7.161 5.308 1.00 98.56 91 ASN A C 1
ATOM 756 O O . ASN A 1 91 ? 7.149 6.579 5.963 1.00 98.56 91 ASN A O 1
ATOM 760 N N . ASN A 1 92 ? 8.529 8.309 5.726 1.00 98.56 92 ASN A N 1
ATOM 761 C CA . ASN A 1 92 ? 8.280 8.825 7.068 1.00 98.56 92 ASN A CA 1
ATOM 762 C C . ASN A 1 92 ? 6.898 9.478 7.216 1.00 98.56 92 ASN A C 1
ATOM 764 O O . ASN A 1 92 ? 6.249 9.320 8.251 1.00 98.56 92 ASN A O 1
ATOM 768 N N . GLU A 1 93 ? 6.436 10.212 6.211 1.00 98.38 93 GLU A N 1
ATOM 769 C CA . GLU A 1 93 ? 5.176 10.960 6.269 1.00 98.38 93 GLU A CA 1
ATOM 770 C C . GLU A 1 93 ? 3.989 10.110 5.806 1.00 98.38 93 GLU A C 1
ATOM 772 O O . GLU A 1 93 ? 2.934 10.104 6.443 1.00 98.38 93 GLU A O 1
ATOM 777 N N . GLU A 1 94 ? 4.154 9.331 4.737 1.00 98.56 94 GLU A N 1
ATOM 778 C CA . GLU A 1 94 ? 3.048 8.559 4.165 1.00 98.56 94 GLU A CA 1
ATOM 779 C C . GLU A 1 94 ? 2.985 7.170 4.820 1.00 98.56 94 GLU A C 1
ATOM 781 O O . GLU A 1 94 ? 2.015 6.847 5.511 1.00 98.56 94 GLU A O 1
ATOM 786 N N . LEU A 1 95 ? 4.049 6.367 4.717 1.00 98.75 95 LEU A N 1
ATOM 787 C CA . LEU A 1 95 ? 4.026 5.000 5.252 1.00 98.75 95 LEU A CA 1
ATOM 788 C C . LEU A 1 95 ? 4.040 4.955 6.781 1.00 98.75 95 LEU A C 1
ATOM 790 O O . LEU A 1 95 ? 3.185 4.313 7.379 1.00 98.75 95 LEU A O 1
ATOM 794 N N . VAL A 1 96 ? 4.981 5.628 7.442 1.00 98.62 96 VAL A N 1
ATOM 795 C CA . VAL A 1 96 ? 5.101 5.592 8.906 1.00 98.62 96 VAL A CA 1
ATOM 796 C C . VAL A 1 96 ? 3.973 6.392 9.555 1.00 98.62 96 VAL A C 1
ATOM 798 O O . VAL A 1 96 ? 3.273 5.854 10.412 1.00 98.62 96 VAL A O 1
ATOM 801 N N . SER A 1 97 ? 3.783 7.656 9.164 1.00 97.88 97 SER A N 1
ATOM 802 C CA . SER A 1 97 ? 2.883 8.565 9.891 1.00 97.88 97 SER A CA 1
ATOM 803 C C . SER A 1 97 ? 1.411 8.438 9.495 1.00 97.88 97 SER A C 1
ATOM 805 O O . SER A 1 97 ? 0.558 8.527 10.377 1.00 97.88 97 SER A O 1
ATOM 807 N N . THR A 1 98 ? 1.092 8.208 8.218 1.00 98.12 98 THR A N 1
ATOM 808 C CA . THR A 1 98 ? -0.309 8.156 7.759 1.00 98.12 98 THR A CA 1
ATOM 809 C C . THR A 1 98 ? -0.883 6.747 7.858 1.00 98.12 98 THR A C 1
ATOM 811 O O . THR A 1 98 ? -1.909 6.545 8.510 1.00 98.12 98 THR A O 1
ATOM 814 N N . TRP A 1 99 ? -0.219 5.757 7.255 1.00 98.62 99 TRP A N 1
ATOM 815 C CA . TRP A 1 99 ? -0.744 4.391 7.178 1.00 98.62 99 TRP A CA 1
ATOM 816 C C . TRP A 1 99 ? -0.348 3.518 8.377 1.00 98.62 99 TRP A C 1
ATOM 818 O O . TRP A 1 99 ? -1.196 2.998 9.104 1.00 98.62 99 TRP A O 1
ATOM 828 N N . GLY A 1 100 ? 0.950 3.387 8.637 1.00 98.44 100 GLY A N 1
ATOM 829 C CA . GLY A 1 100 ? 1.494 2.528 9.683 1.00 98.44 100 GLY A CA 1
ATOM 830 C C . GLY A 1 100 ? 1.035 2.938 11.076 1.00 98.44 100 GLY A C 1
ATOM 831 O O . GLY A 1 100 ? 0.593 2.096 11.857 1.00 98.44 100 GLY A O 1
ATOM 832 N N . ASN A 1 101 ? 1.103 4.232 11.393 1.00 98.12 101 ASN A N 1
ATOM 833 C CA . ASN A 1 101 ? 0.615 4.755 12.663 1.00 98.12 101 ASN A CA 1
ATOM 834 C C . ASN A 1 101 ? -0.896 4.547 12.825 1.00 98.12 101 ASN A C 1
ATOM 836 O O . ASN A 1 101 ? -1.311 4.158 13.912 1.00 98.12 101 ASN A O 1
ATOM 840 N N . LEU A 1 102 ? -1.702 4.732 11.768 1.00 98.62 102 LEU A N 1
ATOM 841 C CA . LEU A 1 102 ? -3.142 4.452 11.790 1.00 98.62 102 LEU A CA 1
ATOM 842 C C . LEU A 1 102 ? -3.425 2.997 12.191 1.00 98.62 102 LEU A C 1
ATOM 844 O O . LEU A 1 102 ? -4.174 2.760 13.140 1.00 98.62 102 LEU A O 1
ATOM 848 N N . ALA A 1 103 ? -2.809 2.030 11.509 1.00 98.56 103 ALA A N 1
ATOM 849 C CA . ALA A 1 103 ? -3.012 0.617 11.816 1.00 98.56 103 ALA A CA 1
ATOM 850 C C . ALA A 1 103 ? -2.573 0.290 13.255 1.00 98.56 103 ALA A C 1
ATOM 852 O O . ALA A 1 103 ? -3.338 -0.280 14.037 1.00 98.56 103 ALA A O 1
ATOM 853 N N . ASN A 1 104 ? -1.373 0.731 13.647 1.00 98.00 104 ASN A N 1
ATOM 854 C CA . ASN A 1 104 ? -0.821 0.453 14.973 1.00 98.00 104 ASN A CA 1
ATOM 855 C C . ASN A 1 104 ? -1.636 1.078 16.103 1.00 98.00 104 ASN A C 1
ATOM 857 O O . ASN A 1 1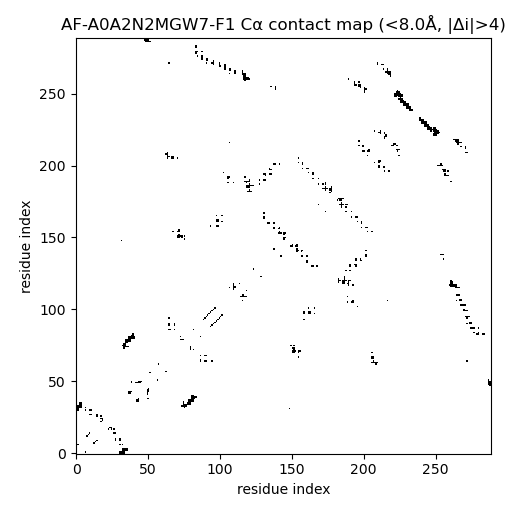04 ? -1.853 0.417 17.120 1.00 98.00 104 ASN A O 1
ATOM 861 N N . ARG A 1 105 ? -2.077 2.337 15.958 1.00 97.75 105 ARG A N 1
ATOM 862 C CA . ARG A 1 105 ? -2.823 3.041 17.011 1.00 97.75 105 ARG A CA 1
ATOM 863 C C . ARG A 1 105 ? -4.171 2.378 17.262 1.00 97.75 105 ARG A C 1
ATOM 865 O O . ARG A 1 105 ? -4.525 2.176 18.419 1.00 97.75 105 ARG A O 1
ATOM 872 N N . VAL A 1 106 ? -4.888 1.994 16.201 1.00 98.62 106 VAL A N 1
ATOM 873 C CA . VAL A 1 106 ? -6.207 1.354 16.313 1.00 98.62 106 VAL A CA 1
ATOM 874 C C . VAL A 1 106 ? -6.069 -0.045 16.907 1.00 98.62 106 VAL A C 1
ATOM 876 O O . VAL A 1 106 ? -6.730 -0.349 17.897 1.00 98.62 106 VAL A O 1
ATOM 879 N N . LEU A 1 107 ? -5.149 -0.866 16.389 1.00 98.50 107 LEU A N 1
ATOM 880 C CA . LEU A 1 107 ? -4.913 -2.217 16.905 1.00 98.50 107 LEU A CA 1
ATOM 881 C C . LEU A 1 107 ? -4.427 -2.212 18.360 1.00 98.50 107 LEU A C 1
ATOM 883 O O . LEU A 1 107 ? -4.929 -2.983 19.176 1.00 98.50 107 LEU A O 1
ATOM 887 N N . SER A 1 108 ? -3.487 -1.335 18.723 1.00 98.19 108 SER A N 1
ATOM 888 C CA . SER A 1 108 ? -2.975 -1.252 20.103 1.00 98.19 108 SER A CA 1
ATOM 889 C C . SER A 1 108 ? -4.058 -0.803 21.081 1.00 98.19 108 SER A C 1
ATOM 891 O O . SER A 1 108 ? -4.134 -1.287 22.209 1.00 98.19 108 SER A O 1
ATOM 893 N N . PHE A 1 109 ? -4.916 0.120 20.652 1.00 97.94 109 PHE A N 1
ATOM 894 C CA . PHE A 1 109 ? -6.041 0.585 21.451 1.00 97.94 109 PHE A CA 1
ATOM 895 C C . PHE A 1 109 ? -7.103 -0.495 21.618 1.00 97.94 109 PHE A C 1
ATOM 897 O O . PHE A 1 109 ? -7.594 -0.691 22.729 1.00 97.94 109 PHE A O 1
ATOM 904 N N . CYS A 1 110 ? -7.374 -1.258 20.558 1.00 97.56 110 CYS A N 1
ATOM 905 C CA . CYS A 1 110 ? -8.243 -2.422 20.626 1.00 97.56 110 CYS A CA 1
ATOM 906 C C . CYS A 1 110 ? -7.712 -3.469 21.618 1.00 97.56 110 CYS A C 1
ATOM 908 O O . CYS A 1 110 ? -8.434 -3.888 22.521 1.00 97.56 110 CYS A O 1
ATOM 910 N N . ASN A 1 111 ? -6.419 -3.806 21.527 1.00 96.31 111 ASN A N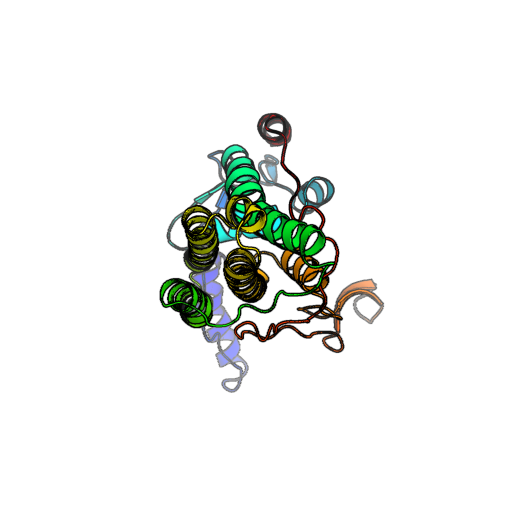 1
ATOM 911 C CA . ASN A 1 111 ? -5.749 -4.716 22.462 1.00 96.31 111 ASN A CA 1
ATOM 912 C C . ASN A 1 111 ? -5.872 -4.243 23.920 1.00 96.31 111 ASN A C 1
ATOM 914 O O . ASN A 1 111 ? -6.158 -5.037 24.811 1.00 96.31 111 ASN A O 1
ATOM 918 N N . LYS A 1 112 ? -5.716 -2.938 24.165 1.00 97.00 112 LYS A N 1
ATOM 919 C CA . LYS A 1 112 ? -5.773 -2.362 25.513 1.00 97.00 112 LYS A CA 1
ATOM 920 C C . LYS A 1 112 ? -7.174 -2.360 26.133 1.00 97.00 112 LYS A C 1
ATOM 922 O O . LYS A 1 112 ? -7.294 -2.591 27.332 1.00 97.00 112 LYS A O 1
ATOM 927 N N . TYR A 1 113 ? -8.208 -2.010 25.370 1.00 97.88 113 TYR A N 1
ATOM 928 C CA . TYR A 1 113 ? -9.546 -1.745 25.923 1.00 97.88 113 TYR A CA 1
ATOM 929 C C . TYR A 1 113 ? -10.556 -2.875 25.691 1.00 97.88 113 TYR A C 1
ATOM 931 O O . TYR A 1 113 ? -11.575 -2.911 26.388 1.00 97.88 113 TYR A O 1
ATOM 939 N N . TRP A 1 114 ? -10.273 -3.793 24.766 1.00 97.88 114 TRP A N 1
ATOM 940 C CA . TRP A 1 114 ? -11.117 -4.944 24.427 1.00 97.88 114 TRP A CA 1
ATOM 941 C C . TRP A 1 114 ? -10.317 -6.252 24.348 1.00 97.88 114 TRP A C 1
ATOM 943 O O . TRP A 1 114 ? -10.709 -7.168 23.640 1.00 97.88 114 TRP A O 1
ATOM 953 N N . GLU A 1 115 ? -9.190 -6.341 25.063 1.00 96.81 115 GLU A N 1
ATOM 954 C CA . GLU A 1 115 ? -8.433 -7.594 25.269 1.00 96.81 115 GLU A CA 1
ATOM 955 C C . GLU A 1 115 ? -8.034 -8.308 23.966 1.00 96.81 115 GLU A C 1
ATOM 957 O O . GLU A 1 115 ? -7.968 -9.532 23.889 1.00 96.81 115 GLU A O 1
ATOM 962 N N . GLY A 1 116 ? -7.774 -7.524 22.919 1.00 96.25 116 GLY A N 1
ATOM 963 C CA . GLY A 1 116 ? -7.389 -8.052 21.612 1.00 96.25 116 GLY A CA 1
ATOM 964 C C . GLY A 1 116 ? -8.552 -8.693 20.862 1.00 96.25 116 GLY A C 1
ATOM 965 O O . GLY A 1 116 ? -8.316 -9.535 20.013 1.00 96.25 116 GLY A O 1
ATOM 966 N N . GLN A 1 117 ? -9.794 -8.313 21.150 1.00 98.12 117 GLN A N 1
ATOM 967 C CA . GLN A 1 117 ? -10.969 -8.737 20.392 1.00 98.12 117 GLN A CA 1
ATOM 968 C C . GLN A 1 117 ? -11.602 -7.543 19.690 1.00 98.12 117 GLN A C 1
ATOM 970 O O . GLN A 1 117 ? -11.658 -6.442 20.244 1.00 98.12 117 GLN A O 1
ATOM 975 N N . VAL A 1 118 ? -12.088 -7.761 18.470 1.00 98.62 118 VAL A N 1
ATOM 976 C CA . VAL A 1 118 ? -12.850 -6.754 17.730 1.00 98.62 118 VAL A CA 1
ATOM 977 C C . VAL A 1 118 ? -14.103 -6.388 18.539 1.00 98.62 118 VAL A C 1
ATOM 979 O O . VAL A 1 118 ? -14.881 -7.279 18.886 1.00 98.62 118 VAL A O 1
ATOM 982 N N . PRO A 1 119 ? -14.326 -5.105 18.867 1.00 98.38 119 PRO A N 1
ATOM 983 C CA . PRO A 1 119 ? -15.428 -4.717 19.734 1.00 98.38 119 PRO A CA 1
ATOM 984 C C . PRO A 1 119 ? -16.781 -4.836 19.024 1.00 98.38 119 PRO A C 1
ATOM 986 O O . PRO A 1 119 ? -16.868 -4.659 17.811 1.00 98.38 119 PRO A O 1
ATOM 989 N N . ASP A 1 120 ? -17.845 -5.092 19.788 1.00 98.06 120 ASP A N 1
ATOM 990 C CA . ASP A 1 120 ? -19.221 -5.005 19.287 1.00 98.06 120 ASP A CA 1
ATOM 991 C C . ASP A 1 120 ? -19.584 -3.533 19.013 1.00 98.06 120 ASP A C 1
ATOM 993 O O . ASP A 1 120 ? -19.521 -2.717 19.942 1.00 98.06 120 ASP A O 1
ATOM 997 N N . PRO A 1 121 ? -19.926 -3.161 17.765 1.00 97.94 121 PRO A N 1
ATOM 998 C CA . PRO A 1 121 ? -20.250 -1.782 17.429 1.00 97.94 121 PRO A CA 1
ATOM 999 C C . PRO A 1 121 ? -21.643 -1.335 17.885 1.00 97.94 121 PRO A C 1
ATOM 1001 O O . PRO A 1 121 ? -21.922 -0.136 17.844 1.00 97.94 121 PRO A O 1
ATOM 1004 N N . GLY A 1 122 ? -22.536 -2.259 18.259 1.00 97.25 122 GLY A N 1
ATOM 1005 C CA . GLY A 1 122 ? -23.964 -1.961 18.322 1.00 97.25 122 GLY A CA 1
ATOM 1006 C C . GLY A 1 122 ? -24.485 -1.460 16.967 1.00 97.25 122 GLY A C 1
ATOM 1007 O O . GLY A 1 122 ? -24.113 -1.976 15.912 1.00 97.25 122 GLY A O 1
ATOM 1008 N N . GLU A 1 123 ? -25.340 -0.437 16.981 1.00 97.38 123 GLU A N 1
ATOM 1009 C CA . GLU A 1 123 ? -25.854 0.171 15.750 1.00 97.38 123 GLU A CA 1
ATOM 1010 C C . GLU A 1 123 ? -24.859 1.174 15.146 1.00 97.38 123 GLU A C 1
ATOM 1012 O O . GLU A 1 123 ? -24.468 2.163 15.783 1.00 97.38 123 GLU A O 1
ATOM 1017 N N . LEU A 1 124 ? -24.484 0.922 13.886 1.00 98.12 124 LEU A N 1
ATOM 1018 C CA . LEU A 1 124 ? -23.679 1.829 13.071 1.00 98.12 124 LEU A CA 1
ATOM 1019 C C . LEU A 1 124 ? -24.468 3.093 12.721 1.00 98.12 124 LEU A C 1
ATOM 1021 O O . LEU A 1 124 ? -25.629 3.033 12.322 1.00 98.12 124 LEU A O 1
ATOM 1025 N N . THR A 1 125 ? -23.807 4.239 12.827 1.00 98.25 125 THR A N 1
ATOM 1026 C CA . THR A 1 125 ? -24.344 5.528 12.383 1.00 98.25 125 THR A CA 1
ATOM 1027 C C . THR A 1 125 ? -24.158 5.716 10.881 1.00 98.25 125 THR A C 1
ATOM 1029 O O . THR A 1 125 ? -23.449 4.957 10.219 1.00 98.25 125 THR A O 1
ATOM 1032 N N . GLU A 1 126 ? -24.775 6.756 10.324 1.00 98.38 126 GLU A N 1
ATOM 1033 C CA . GLU A 1 126 ? -24.567 7.153 8.927 1.00 98.38 126 GLU A CA 1
ATOM 1034 C C . GLU A 1 126 ? -23.083 7.422 8.631 1.00 98.38 126 GLU A C 1
ATOM 1036 O O . GLU A 1 126 ? -22.541 6.850 7.692 1.00 98.38 126 GLU A O 1
ATOM 1041 N N . LEU A 1 127 ? -22.390 8.153 9.515 1.00 98.31 127 LEU A N 1
ATOM 1042 C CA . LEU A 1 127 ? -20.957 8.441 9.385 1.00 98.31 127 LEU A CA 1
ATOM 1043 C C . LEU A 1 127 ? -20.097 7.165 9.310 1.00 98.31 127 LEU A C 1
ATOM 1045 O O . LEU A 1 127 ? -19.112 7.116 8.574 1.00 98.31 127 LEU A O 1
ATOM 1049 N N . ASP A 1 128 ? -20.461 6.133 10.074 1.00 98.62 128 ASP A N 1
ATOM 1050 C CA . ASP A 1 128 ? -19.738 4.859 10.092 1.00 98.62 128 ASP A CA 1
ATOM 1051 C C . ASP A 1 128 ? -19.926 4.101 8.773 1.00 98.62 128 ASP A C 1
ATOM 1053 O O . ASP A 1 128 ? -18.965 3.618 8.170 1.00 98.62 128 ASP A O 1
ATOM 1057 N N . ASN A 1 129 ? -21.177 4.033 8.309 1.00 98.56 129 ASN A N 1
ATOM 1058 C CA . ASN A 1 129 ? -21.532 3.389 7.050 1.00 98.56 129 ASN A CA 1
ATOM 1059 C C . ASN A 1 129 ? -20.916 4.116 5.847 1.00 98.56 129 ASN A C 1
ATOM 1061 O O . ASN A 1 129 ? -20.455 3.456 4.915 1.00 98.56 129 ASN A O 1
ATOM 1065 N N . ASP A 1 130 ? -20.844 5.447 5.881 1.00 98.69 130 ASP A N 1
ATOM 1066 C CA . ASP A 1 130 ? -20.218 6.255 4.834 1.00 98.69 130 ASP A CA 1
ATOM 1067 C C . ASP A 1 130 ? -18.720 5.977 4.711 1.00 98.69 130 ASP A C 1
ATOM 1069 O O . ASP A 1 130 ? -18.212 5.818 3.593 1.00 98.69 130 ASP A O 1
ATOM 1073 N N . LEU A 1 131 ? -18.003 5.856 5.838 1.00 98.81 131 LEU A N 1
ATOM 1074 C CA . LEU A 1 131 ? -16.595 5.460 5.802 1.00 98.81 131 LEU A CA 1
ATOM 1075 C C . LEU A 1 131 ? -16.452 4.058 5.211 1.00 98.81 131 LEU A C 1
ATOM 1077 O O . LEU A 1 131 ? -15.657 3.874 4.293 1.00 98.81 131 LEU A O 1
ATOM 1081 N N . ILE A 1 132 ? -17.218 3.081 5.708 1.00 98.75 132 ILE A N 1
ATOM 1082 C CA . ILE A 1 132 ? -17.153 1.695 5.219 1.00 98.75 132 ILE A CA 1
ATOM 1083 C C . ILE A 1 132 ? -17.378 1.672 3.709 1.00 98.75 132 ILE A C 1
ATOM 1085 O O . ILE A 1 132 ? -16.527 1.175 2.978 1.00 98.75 132 ILE A O 1
ATOM 1089 N N . LYS A 1 133 ? -18.450 2.304 3.226 1.00 98.75 133 LYS A N 1
ATOM 1090 C CA . LYS A 1 133 ? -18.767 2.385 1.799 1.00 98.75 133 LYS A CA 1
ATOM 1091 C C . LYS A 1 133 ? -17.650 3.045 0.989 1.00 98.75 133 LYS A C 1
ATOM 1093 O O . LYS A 1 133 ? -17.323 2.567 -0.094 1.00 98.75 133 LYS A O 1
ATOM 1098 N N . THR A 1 134 ? -17.051 4.117 1.507 1.00 98.81 134 THR A N 1
ATOM 1099 C CA . THR A 1 134 ? -15.930 4.808 0.850 1.00 98.81 134 THR A CA 1
ATOM 1100 C C . THR A 1 134 ? -14.725 3.884 0.684 1.00 98.81 134 THR A C 1
ATOM 1102 O O . THR A 1 134 ? -14.119 3.852 -0.384 1.00 98.81 134 THR A O 1
ATOM 1105 N N . ILE A 1 135 ? -14.382 3.115 1.719 1.00 98.81 135 ILE A N 1
ATOM 1106 C CA . ILE A 1 135 ? -13.241 2.193 1.684 1.00 98.81 135 ILE A CA 1
ATOM 1107 C C . ILE A 1 135 ? -13.537 0.966 0.816 1.00 98.81 135 ILE A C 1
ATOM 1109 O O . ILE A 1 135 ? -12.674 0.539 0.054 1.00 98.81 135 ILE A O 1
ATOM 1113 N N . GLU A 1 136 ? -14.746 0.410 0.896 1.00 98.62 136 GLU A N 1
ATOM 1114 C CA . GLU A 1 136 ? -15.162 -0.737 0.081 1.00 98.62 136 GLU A CA 1
ATOM 1115 C C . GLU A 1 136 ? -15.241 -0.383 -1.412 1.00 98.62 136 GLU A C 1
ATOM 1117 O O . GLU A 1 136 ? -14.792 -1.169 -2.244 1.00 98.62 136 GLU A O 1
ATOM 1122 N N . GLY A 1 137 ? -15.689 0.830 -1.758 1.00 98.75 137 GLY A N 1
ATOM 1123 C CA . GLY A 1 137 ? -15.607 1.358 -3.127 1.00 98.75 137 GLY A CA 1
ATOM 1124 C C . GLY A 1 137 ? -14.169 1.499 -3.644 1.00 98.75 137 GLY A C 1
ATOM 1125 O O . GLY A 1 137 ? -13.938 1.484 -4.851 1.00 98.75 137 GLY A O 1
ATOM 1126 N N . GLY A 1 138 ? -13.184 1.544 -2.742 1.00 98.75 138 GLY A N 1
ATOM 1127 C CA . GLY A 1 138 ? -11.763 1.528 -3.078 1.00 98.75 138 GLY A CA 1
ATOM 1128 C C . GLY A 1 138 ? -11.314 0.290 -3.858 1.00 98.75 138 GLY A C 1
ATOM 1129 O O . GLY A 1 138 ? -10.359 0.374 -4.622 1.00 98.75 138 GLY A O 1
ATOM 1130 N N . PHE A 1 139 ? -11.995 -0.853 -3.715 1.00 98.75 139 PHE A N 1
ATOM 1131 C CA . PHE A 1 139 ? -11.666 -2.062 -4.483 1.00 98.75 139 PHE A CA 1
ATOM 1132 C C . PHE A 1 139 ? -11.955 -1.911 -5.974 1.00 98.75 139 PHE A C 1
ATOM 1134 O O . PHE A 1 139 ? -11.222 -2.474 -6.786 1.00 98.75 139 PHE A O 1
ATOM 1141 N N . GLU A 1 140 ? -12.989 -1.145 -6.322 1.00 98.69 140 GLU A N 1
ATOM 1142 C CA . GLU A 1 140 ? -13.302 -0.792 -7.704 1.00 98.69 140 GLU A CA 1
ATOM 1143 C C . GLU A 1 140 ? -12.310 0.261 -8.200 1.00 98.69 140 GLU A C 1
ATOM 1145 O O . GLU A 1 140 ? -11.578 0.006 -9.151 1.00 98.69 140 GLU A O 1
ATOM 1150 N N . THR A 1 141 ? -12.174 1.394 -7.500 1.00 98.69 141 THR A N 1
ATOM 1151 C CA . THR A 1 141 ? -11.335 2.506 -7.982 1.00 98.69 141 THR A CA 1
ATOM 1152 C C . THR A 1 141 ? -9.852 2.145 -8.079 1.00 98.69 141 THR A C 1
ATOM 1154 O O . THR A 1 141 ? -9.207 2.444 -9.082 1.00 98.69 141 THR A O 1
ATOM 1157 N N . VAL A 1 142 ? -9.284 1.476 -7.071 1.00 98.81 142 VAL A N 1
ATOM 1158 C CA . VAL A 1 142 ? -7.886 1.014 -7.110 1.00 98.81 142 VAL A CA 1
ATOM 1159 C C . VAL A 1 142 ? -7.728 -0.119 -8.126 1.00 98.81 142 VAL A C 1
ATOM 1161 O O . VAL A 1 142 ? -6.726 -0.146 -8.840 1.00 98.81 142 VAL A O 1
ATOM 1164 N N . GLY A 1 143 ? -8.712 -1.020 -8.219 1.00 98.62 143 GLY A N 1
ATOM 1165 C CA . GLY A 1 143 ? -8.714 -2.131 -9.172 1.00 98.62 143 GLY A CA 1
ATOM 1166 C C . GLY A 1 143 ? -8.653 -1.647 -10.619 1.00 98.62 143 GLY A C 1
ATOM 1167 O O . GLY A 1 143 ? -7.728 -2.006 -11.339 1.00 98.62 143 GLY A O 1
ATOM 1168 N N . GLU A 1 144 ? -9.545 -0.738 -11.014 1.00 98.50 144 GLU A N 1
ATOM 1169 C CA . GLU A 1 144 ? -9.577 -0.153 -12.362 1.00 98.50 144 GLU A CA 1
ATOM 1170 C C . GLU A 1 144 ? -8.272 0.569 -12.727 1.00 98.50 144 GLU A C 1
ATOM 1172 O O . GLU A 1 144 ? -7.797 0.516 -13.868 1.00 98.50 144 GLU A O 1
ATOM 1177 N N . LEU A 1 145 ? -7.660 1.258 -11.760 1.00 98.50 145 LEU A N 1
ATOM 1178 C CA . LEU A 1 145 ? -6.372 1.913 -11.968 1.00 98.50 145 LEU A CA 1
ATOM 1179 C C . LEU A 1 145 ? -5.252 0.889 -12.180 1.00 98.50 145 LEU A C 1
ATOM 1181 O O . LEU A 1 145 ? -4.396 1.112 -13.031 1.00 98.50 145 LEU A O 1
ATOM 1185 N N . ILE A 1 146 ? -5.257 -0.234 -11.459 1.00 97.94 146 ILE A N 1
ATOM 1186 C CA . ILE A 1 146 ? -4.291 -1.322 -11.664 1.00 97.94 146 ILE A CA 1
ATOM 1187 C C . ILE A 1 146 ? -4.523 -2.009 -13.015 1.00 97.94 146 ILE A C 1
ATOM 1189 O O . ILE A 1 146 ? -3.560 -2.192 -13.761 1.00 97.94 146 ILE A O 1
ATOM 1193 N N . ASP A 1 147 ? -5.774 -2.317 -13.360 1.00 97.06 147 ASP A N 1
ATOM 1194 C CA . ASP A 1 147 ? -6.156 -2.961 -14.624 1.00 97.06 147 ASP A CA 1
ATOM 1195 C C . ASP A 1 147 ? -5.753 -2.120 -15.841 1.00 97.06 147 ASP A C 1
ATOM 1197 O O . ASP A 1 147 ? -5.386 -2.653 -16.886 1.00 97.06 147 ASP A O 1
ATOM 1201 N N . THR A 1 148 ? -5.761 -0.792 -15.690 1.00 95.88 148 THR A N 1
ATOM 1202 C CA . THR A 1 148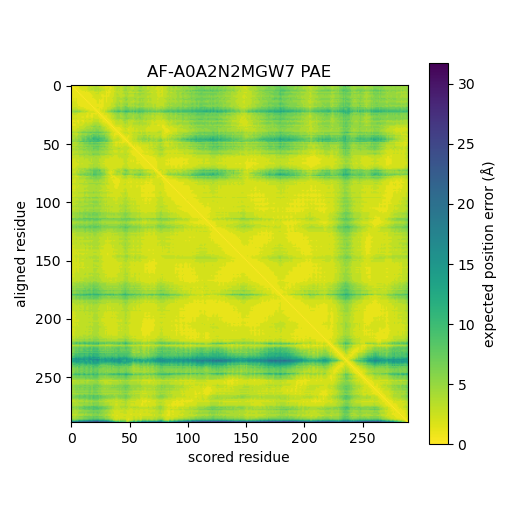 ? -5.307 0.162 -16.715 1.00 95.88 148 THR A CA 1
ATOM 1203 C C . THR A 1 148 ? -3.863 0.634 -16.525 1.00 95.88 148 THR A C 1
ATOM 1205 O O . THR A 1 148 ? -3.431 1.590 -17.171 1.00 95.88 148 THR A O 1
ATOM 1208 N N . VAL A 1 149 ? -3.098 -0.038 -15.658 1.00 95.31 149 VAL A N 1
ATOM 1209 C CA . VAL A 1 149 ? -1.655 0.168 -15.447 1.00 95.31 149 VAL A CA 1
ATOM 1210 C C . VAL A 1 149 ? -1.290 1.587 -14.962 1.00 95.31 149 VAL A C 1
ATOM 1212 O O . VAL A 1 149 ? -0.170 2.068 -15.125 1.00 95.31 149 VAL A O 1
ATOM 1215 N N . LYS A 1 150 ? -2.221 2.262 -14.287 1.00 96.56 150 LYS A N 1
ATOM 1216 C CA . LYS A 1 150 ? -2.036 3.566 -13.628 1.00 96.56 150 LYS A CA 1
ATOM 1217 C C . LYS A 1 150 ? -1.602 3.374 -12.174 1.00 96.56 150 LYS A C 1
ATOM 1219 O O . LYS A 1 150 ? -2.294 3.778 -11.236 1.00 96.56 150 LYS A O 1
ATOM 1224 N N . LEU A 1 151 ? -0.456 2.727 -11.978 1.00 96.19 151 LEU A N 1
ATOM 1225 C CA . LEU A 1 151 ? 0.055 2.309 -10.668 1.00 96.19 151 LEU A CA 1
ATOM 1226 C C . LEU A 1 151 ? 0.322 3.490 -9.726 1.00 96.19 151 LEU A C 1
ATOM 1228 O O . LEU A 1 151 ? 0.044 3.393 -8.529 1.00 96.19 151 LEU A O 1
ATOM 1232 N N . ARG A 1 152 ? 0.774 4.631 -10.259 1.00 96.62 152 ARG A N 1
ATOM 1233 C CA . ARG A 1 152 ? 0.959 5.865 -9.484 1.00 96.62 152 ARG A CA 1
ATOM 1234 C C . ARG A 1 152 ? -0.356 6.376 -8.910 1.00 96.62 152 ARG A C 1
ATOM 1236 O O . ARG A 1 152 ? -0.418 6.751 -7.739 1.00 96.62 152 ARG A O 1
ATOM 1243 N N . ALA A 1 153 ? -1.402 6.396 -9.731 1.00 98.06 153 ALA A N 1
ATOM 1244 C CA . ALA A 1 153 ? -2.728 6.825 -9.304 1.00 98.06 153 ALA A CA 1
ATOM 1245 C C . ALA A 1 153 ? -3.348 5.821 -8.323 1.00 98.06 153 ALA A C 1
ATOM 1247 O O . ALA A 1 153 ? -3.932 6.235 -7.327 1.00 98.06 153 ALA A O 1
ATOM 1248 N N . ALA A 1 154 ? -3.168 4.519 -8.560 1.00 98.50 154 ALA A N 1
ATOM 1249 C CA . ALA A 1 154 ? -3.668 3.464 -7.684 1.00 98.50 154 ALA A CA 1
ATOM 1250 C C . ALA A 1 154 ? -3.060 3.548 -6.270 1.00 98.50 154 ALA A C 1
ATOM 1252 O O . ALA A 1 154 ? -3.788 3.523 -5.277 1.00 98.50 154 ALA A O 1
ATOM 1253 N N . ALA A 1 155 ? -1.737 3.728 -6.167 1.00 98.25 155 ALA A N 1
ATOM 1254 C CA . ALA A 1 155 ? -1.058 3.906 -4.882 1.00 98.25 155 ALA A CA 1
ATOM 1255 C C . ALA A 1 155 ? -1.512 5.188 -4.157 1.00 98.25 155 ALA A C 1
ATOM 1257 O O . ALA A 1 155 ? -1.719 5.177 -2.940 1.00 98.25 155 ALA A O 1
ATOM 1258 N N . ALA A 1 156 ? -1.706 6.284 -4.900 1.00 98.31 156 ALA A N 1
ATOM 1259 C CA . ALA A 1 156 ? -2.215 7.538 -4.348 1.00 98.31 156 ALA A CA 1
ATOM 1260 C C . ALA A 1 156 ? -3.659 7.405 -3.836 1.00 98.31 156 ALA A C 1
ATOM 1262 O O . ALA A 1 156 ? -3.971 7.927 -2.766 1.00 98.31 156 ALA A O 1
ATOM 1263 N N . GLU A 1 157 ? -4.521 6.678 -4.550 1.00 98.75 157 GLU A N 1
ATOM 1264 C CA . GLU A 1 157 ? -5.904 6.434 -4.131 1.00 98.75 157 GLU A CA 1
ATOM 1265 C C . GLU A 1 157 ? -5.965 5.584 -2.857 1.00 98.75 157 GLU A C 1
ATOM 1267 O O . GLU A 1 157 ? -6.656 5.954 -1.908 1.00 98.75 157 GLU A O 1
ATOM 1272 N N . ALA A 1 158 ? -5.162 4.519 -2.757 1.00 98.75 158 ALA A N 1
ATOM 1273 C CA . ALA A 1 158 ? -5.052 3.739 -1.522 1.00 98.75 158 ALA A CA 1
ATOM 1274 C C . ALA A 1 158 ? -4.610 4.608 -0.322 1.00 98.75 158 ALA A C 1
ATOM 1276 O O . ALA A 1 158 ? -5.182 4.520 0.769 1.00 98.75 158 ALA A O 1
ATOM 1277 N N . MET A 1 159 ? -3.641 5.512 -0.519 1.00 98.69 159 MET A N 1
ATOM 1278 C CA . MET A 1 159 ? -3.194 6.444 0.527 1.00 98.69 159 MET A CA 1
ATOM 1279 C C . MET A 1 159 ? -4.251 7.505 0.881 1.00 98.69 159 MET A C 1
ATOM 1281 O O . MET A 1 159 ? -4.411 7.866 2.054 1.00 98.69 159 MET A O 1
ATOM 1285 N N . ARG A 1 160 ? -5.031 7.976 -0.102 1.00 98.75 160 ARG A N 1
ATOM 1286 C CA . ARG A 1 160 ? -6.174 8.871 0.133 1.00 98.75 160 ARG A CA 1
ATOM 1287 C C . ARG A 1 160 ? -7.220 8.190 1.012 1.00 98.75 160 ARG A C 1
ATOM 1289 O O . ARG A 1 160 ? -7.665 8.787 1.989 1.00 98.75 160 ARG A O 1
ATOM 1296 N N . LEU A 1 161 ? -7.562 6.936 0.720 1.00 98.88 161 LEU A N 1
ATOM 1297 C CA . LEU A 1 161 ? -8.511 6.153 1.513 1.00 98.88 161 LEU A CA 1
ATOM 1298 C C . LEU A 1 161 ? -8.017 5.945 2.956 1.00 98.88 161 LEU A C 1
ATOM 1300 O O . LEU A 1 161 ? -8.781 6.144 3.899 1.00 98.88 161 LEU A O 1
ATOM 1304 N N . ALA A 1 162 ? -6.727 5.658 3.164 1.00 98.75 162 ALA A N 1
ATOM 1305 C CA . ALA A 1 162 ? -6.138 5.623 4.509 1.00 98.75 162 ALA A CA 1
ATOM 1306 C C . ALA A 1 162 ? -6.257 6.971 5.248 1.00 98.75 162 ALA A C 1
ATOM 1308 O O . ALA A 1 162 ? -6.474 7.016 6.463 1.00 98.75 162 ALA A O 1
ATOM 1309 N N . SER A 1 163 ? -6.156 8.086 4.525 1.00 98.69 163 SER A N 1
ATOM 1310 C CA . SER A 1 163 ? -6.353 9.424 5.091 1.00 98.69 163 SER A CA 1
ATOM 1311 C C . SER A 1 163 ? -7.809 9.678 5.509 1.00 98.69 163 SER A C 1
ATOM 1313 O O . SER A 1 163 ? -8.031 10.332 6.527 1.00 98.69 163 SER A O 1
ATOM 1315 N N . GLU A 1 164 ? -8.803 9.123 4.806 1.00 98.81 164 GLU A N 1
ATOM 1316 C CA . GLU A 1 164 ? -10.218 9.212 5.213 1.00 98.81 164 GLU A CA 1
ATOM 1317 C C . GLU A 1 164 ? -10.478 8.512 6.554 1.00 98.81 164 GLU A C 1
ATOM 1319 O O . GLU A 1 164 ? -11.170 9.056 7.415 1.00 98.81 164 GLU A O 1
ATOM 1324 N N . VAL A 1 165 ? -9.839 7.364 6.804 1.00 98.81 165 VAL A N 1
ATOM 1325 C CA . VAL A 1 165 ? -9.932 6.688 8.112 1.00 98.81 165 VAL A CA 1
ATOM 1326 C C . VAL A 1 165 ? -9.309 7.540 9.223 1.00 98.81 165 VAL A C 1
ATOM 1328 O O . VAL A 1 165 ? -9.831 7.595 10.339 1.00 98.81 165 VAL A O 1
ATOM 1331 N N . ASN A 1 166 ? -8.206 8.240 8.936 1.00 98.75 166 ASN A N 1
ATOM 1332 C CA . ASN A 1 166 ? -7.612 9.169 9.896 1.00 98.75 166 ASN A CA 1
ATOM 1333 C C . ASN A 1 166 ? -8.580 10.311 10.251 1.00 98.75 166 ASN A C 1
ATOM 1335 O O . ASN A 1 166 ? -8.828 10.523 11.437 1.00 98.75 166 ASN A O 1
ATOM 1339 N N . LYS A 1 167 ? -9.197 10.960 9.254 1.00 98.69 167 LYS A N 1
ATOM 1340 C CA . LYS A 1 167 ? -10.201 12.024 9.461 1.00 98.69 167 LYS A CA 1
ATOM 1341 C C . LYS A 1 167 ? -11.412 11.543 10.261 1.00 98.69 167 LYS A C 1
ATOM 1343 O O . LYS A 1 167 ? -11.906 12.255 11.138 1.00 98.69 167 LYS A O 1
ATOM 1348 N N . TYR A 1 168 ? -11.880 10.328 9.981 1.00 98.81 168 TYR A N 1
ATOM 1349 C CA . TYR A 1 168 ? -12.972 9.711 10.725 1.00 98.81 168 TYR A CA 1
ATOM 1350 C C . TYR A 1 168 ? -12.618 9.544 12.211 1.00 98.81 168 TYR A C 1
ATOM 1352 O O . TYR A 1 168 ? -13.409 9.899 13.086 1.00 98.81 168 TYR A O 1
ATOM 1360 N N . LEU A 1 169 ? -11.412 9.059 12.519 1.00 98.56 169 LEU A N 1
ATOM 1361 C CA . LEU A 1 169 ? -10.944 8.885 13.899 1.00 98.56 169 LEU A CA 1
ATOM 1362 C C . LEU A 1 169 ? -10.704 10.210 14.627 1.00 98.56 169 LEU A C 1
ATOM 1364 O O . LEU A 1 169 ? -10.891 10.273 15.842 1.00 98.56 169 LEU A O 1
ATOM 1368 N N . ASP A 1 170 ? -10.307 11.256 13.908 1.00 98.06 170 ASP A N 1
ATOM 1369 C CA . ASP A 1 170 ? -10.157 12.596 14.479 1.00 98.06 170 ASP A CA 1
ATOM 1370 C C . ASP A 1 170 ? -11.526 13.201 14.828 1.00 98.06 170 ASP A C 1
ATOM 1372 O O . ASP A 1 170 ? -11.678 13.834 15.871 1.00 98.06 170 ASP A O 1
ATOM 1376 N N . THR A 1 171 ? -12.540 12.939 13.997 1.00 97.88 171 THR A N 1
ATOM 1377 C CA . THR A 1 171 ? -13.926 13.389 14.212 1.00 97.88 171 THR A CA 1
ATOM 1378 C C . THR A 1 171 ? -14.608 12.631 15.350 1.00 97.88 171 THR A C 1
ATOM 1380 O O . THR A 1 171 ? -15.254 13.231 16.207 1.00 97.88 171 THR A O 1
ATOM 1383 N N . THR A 1 172 ? -14.469 11.305 15.373 1.00 97.75 172 THR A N 1
ATOM 1384 C CA . THR A 1 172 ? -15.097 10.451 16.392 1.00 97.75 172 THR A CA 1
ATOM 1385 C C . THR A 1 172 ? -14.337 10.468 17.716 1.00 97.75 172 THR A C 1
ATOM 1387 O O . THR A 1 172 ? -14.941 10.298 18.768 1.00 97.75 172 THR A O 1
ATOM 1390 N N . ALA A 1 173 ? -13.025 10.713 17.699 1.00 97.56 173 ALA A N 1
ATOM 1391 C CA . ALA A 1 173 ? -12.169 10.806 18.880 1.00 97.56 173 ALA A CA 1
ATOM 1392 C C . ALA A 1 173 ? -12.363 9.653 19.904 1.00 97.56 173 ALA A C 1
ATOM 1394 O O . ALA A 1 173 ? -12.524 9.915 21.106 1.00 97.56 173 ALA A O 1
ATOM 1395 N N . PRO A 1 174 ? -12.279 8.366 19.493 1.00 97.50 174 PRO A N 1
ATOM 1396 C CA . PRO A 1 174 ? -12.570 7.221 20.369 1.00 97.50 174 PRO A CA 1
ATOM 1397 C C . PRO A 1 174 ? -11.684 7.173 21.623 1.00 97.50 174 PRO A C 1
ATOM 1399 O O . PRO A 1 174 ? -12.102 6.710 22.685 1.00 97.50 174 PRO A O 1
ATOM 1402 N N . TRP A 1 175 ? -10.469 7.721 21.533 1.00 97.12 175 TRP A N 1
ATOM 1403 C CA . TRP A 1 175 ? -9.500 7.862 22.628 1.00 97.12 175 TRP A CA 1
ATOM 1404 C C . TRP A 1 175 ? -10.037 8.671 23.813 1.00 97.12 175 TRP A C 1
ATOM 1406 O O . TRP A 1 175 ? -9.632 8.461 24.959 1.00 97.12 175 TRP A O 1
ATOM 1416 N N . GLN A 1 176 ? -10.910 9.636 23.527 1.00 97.19 176 GLN A N 1
ATOM 1417 C CA . GLN A 1 176 ? -11.568 10.458 24.533 1.00 97.19 176 GLN A CA 1
ATOM 1418 C C . GLN A 1 176 ? -12.866 9.789 24.981 1.00 97.19 176 GLN A C 1
ATOM 1420 O O . GLN A 1 176 ? -13.079 9.636 26.184 1.00 97.19 176 GLN A O 1
ATOM 1425 N N . GLN A 1 177 ? -13.669 9.320 24.021 1.00 96.06 177 GLN A N 1
ATOM 1426 C CA . GLN A 1 177 ? -14.970 8.699 24.275 1.00 96.06 177 GLN A CA 1
ATOM 1427 C C . GLN A 1 177 ? -14.878 7.483 25.194 1.00 96.06 177 GLN A C 1
ATOM 1429 O O . GLN A 1 177 ? -15.704 7.350 26.087 1.00 96.06 177 GLN A O 1
ATOM 1434 N N . VAL A 1 178 ? -13.837 6.648 25.075 1.00 97.56 178 VAL A N 1
ATOM 1435 C CA . VAL A 1 178 ? -13.688 5.425 25.890 1.00 97.56 178 VAL A CA 1
ATOM 1436 C C . VAL A 1 178 ? -13.713 5.683 27.404 1.00 97.56 178 VAL A C 1
ATOM 1438 O O . VAL A 1 178 ? -13.991 4.774 28.182 1.00 97.56 178 VAL A O 1
ATOM 1441 N N . LYS A 1 179 ? -13.414 6.915 27.839 1.00 96.81 179 LYS A N 1
ATOM 1442 C CA . LYS A 1 179 ? -13.404 7.311 29.254 1.00 96.81 179 LYS A CA 1
ATOM 1443 C C . LYS A 1 179 ? -14.806 7.516 29.832 1.00 96.81 179 LYS A C 1
ATOM 1445 O O . LYS A 1 179 ? -14.959 7.442 31.046 1.00 96.81 179 LYS A O 1
ATOM 1450 N N . THR A 1 180 ? -15.793 7.809 28.990 1.00 96.50 180 THR A N 1
ATOM 1451 C CA . THR A 1 180 ? -17.157 8.183 29.402 1.00 96.50 180 THR A CA 1
ATOM 1452 C C . THR A 1 180 ? -18.226 7.301 28.771 1.00 96.50 180 THR A C 1
ATOM 1454 O O . THR A 1 180 ? -19.227 7.007 29.410 1.00 96.50 180 THR A O 1
ATOM 1457 N N . ASP A 1 181 ? -18.007 6.862 27.535 1.00 96.19 181 ASP A N 1
ATOM 1458 C CA . ASP A 1 181 ? -18.900 6.015 26.757 1.00 96.19 181 ASP A CA 1
ATOM 1459 C C . ASP A 1 181 ? -18.076 5.014 25.932 1.00 96.19 181 ASP A C 1
ATOM 1461 O O . ASP A 1 181 ? -17.640 5.264 24.802 1.00 96.19 181 ASP A O 1
ATOM 1465 N N . LYS A 1 182 ? -17.847 3.846 26.537 1.00 97.12 182 LYS A N 1
ATOM 1466 C CA . LYS A 1 182 ? -17.098 2.754 25.910 1.00 97.12 182 LYS A CA 1
ATOM 1467 C C . LYS A 1 182 ? -17.835 2.165 24.700 1.00 97.12 182 LYS A C 1
ATOM 1469 O O . LYS A 1 182 ? -17.162 1.656 23.808 1.00 97.12 182 LYS A O 1
ATOM 1474 N N . ALA A 1 183 ? -19.167 2.246 24.646 1.00 96.56 183 ALA A N 1
ATOM 1475 C CA . ALA A 1 183 ? -19.956 1.711 23.537 1.00 96.56 183 ALA A CA 1
ATOM 1476 C C . ALA A 1 183 ? -19.802 2.577 22.278 1.00 96.56 183 ALA A C 1
ATOM 1478 O O . ALA A 1 183 ? -19.534 2.059 21.196 1.00 96.56 183 ALA A O 1
ATOM 1479 N N . THR A 1 184 ? -19.841 3.904 22.418 1.00 96.25 184 THR A N 1
ATOM 1480 C CA . THR A 1 184 ? -19.575 4.801 21.282 1.00 96.25 184 THR A CA 1
ATOM 1481 C C . THR A 1 184 ? -18.134 4.658 20.772 1.00 96.25 184 THR A C 1
ATOM 1483 O O . THR A 1 184 ? -17.911 4.587 19.562 1.00 96.25 184 THR A O 1
ATOM 1486 N N . ALA A 1 185 ? -17.153 4.519 21.673 1.00 98.12 185 ALA A N 1
ATOM 1487 C CA . ALA A 1 185 ? -15.771 4.250 21.272 1.00 98.12 185 ALA A CA 1
ATOM 1488 C C . ALA A 1 185 ? -15.616 2.885 20.571 1.00 98.12 185 ALA A C 1
ATOM 1490 O O . ALA A 1 185 ? -14.856 2.778 19.609 1.00 98.12 185 ALA A O 1
ATOM 1491 N N . ALA A 1 186 ? -16.337 1.855 21.029 1.00 98.50 186 ALA A N 1
ATOM 1492 C CA . ALA A 1 186 ? -16.349 0.524 20.423 1.00 98.50 186 ALA A CA 1
ATOM 1493 C C . ALA A 1 186 ? -16.803 0.576 18.961 1.00 98.50 186 ALA A C 1
ATOM 1495 O O . ALA A 1 186 ? -16.110 0.049 18.093 1.00 98.50 186 ALA A O 1
ATOM 1496 N N . ARG A 1 187 ? -17.891 1.297 18.674 1.00 98.56 187 ARG A N 1
ATOM 1497 C CA . ARG A 1 187 ? -18.385 1.516 17.308 1.00 98.56 187 ARG A CA 1
ATOM 1498 C C . ARG A 1 187 ? -17.348 2.156 16.390 1.00 98.56 187 ARG A C 1
ATOM 1500 O O . ARG A 1 187 ? -17.125 1.673 15.278 1.00 98.56 187 ARG A O 1
ATOM 1507 N N . ALA A 1 188 ? -16.682 3.209 16.864 1.00 98.50 188 ALA A N 1
ATOM 1508 C CA . ALA A 1 188 ? -15.673 3.900 16.069 1.00 98.50 188 ALA A CA 1
ATOM 1509 C C . ALA A 1 188 ? -14.440 3.029 15.790 1.00 98.50 188 ALA A C 1
ATOM 1511 O O . ALA A 1 188 ? -13.911 3.009 14.677 1.00 98.50 188 ALA A O 1
ATOM 1512 N N . ILE A 1 189 ? -14.002 2.255 16.785 1.00 98.69 189 ILE A N 1
ATOM 1513 C CA . ILE A 1 189 ? -12.874 1.333 16.636 1.00 98.69 189 ILE A CA 1
ATOM 1514 C C . ILE A 1 189 ? -13.227 0.150 15.734 1.00 98.69 189 ILE A C 1
ATOM 1516 O O . ILE A 1 189 ? -12.411 -0.202 14.885 1.00 98.69 189 ILE A O 1
ATOM 1520 N N . PHE A 1 190 ? -14.429 -0.418 15.848 1.00 98.81 190 PHE A N 1
ATOM 1521 C CA . PHE A 1 190 ? -14.918 -1.454 14.935 1.00 98.81 190 PHE A CA 1
ATOM 1522 C C . PHE A 1 190 ? -14.867 -0.979 13.478 1.00 98.81 190 PHE A C 1
ATOM 1524 O O . PHE A 1 190 ? -14.281 -1.638 12.619 1.00 98.81 190 PHE A O 1
ATOM 1531 N N . THR A 1 191 ? -15.427 0.203 13.217 1.00 98.81 191 THR A N 1
ATOM 1532 C CA . THR A 1 191 ? -15.484 0.798 11.878 1.00 98.81 191 THR A CA 1
ATOM 1533 C C . THR A 1 191 ? -14.084 1.037 11.309 1.00 98.81 191 THR A C 1
ATOM 1535 O O . THR A 1 191 ? -13.794 0.651 10.175 1.00 98.81 191 THR A O 1
ATOM 1538 N N . ALA A 1 192 ? -13.171 1.586 12.118 1.00 98.88 192 ALA A N 1
ATOM 1539 C CA . ALA A 1 192 ? -11.782 1.783 11.717 1.00 98.88 192 ALA A CA 1
ATOM 1540 C C . ALA A 1 192 ? -11.038 0.459 11.466 1.00 98.88 192 ALA A C 1
ATOM 1542 O O . ALA A 1 192 ? -10.269 0.376 10.511 1.00 98.88 192 ALA A O 1
ATOM 1543 N N . LEU A 1 193 ? -11.267 -0.583 12.273 1.00 98.88 193 LEU A N 1
ATOM 1544 C CA . LEU A 1 193 ? -10.672 -1.909 12.064 1.00 98.88 193 LEU A CA 1
ATOM 1545 C C . LEU A 1 193 ? -11.144 -2.539 10.754 1.00 98.88 193 LEU A C 1
ATOM 1547 O O . LEU A 1 193 ? -10.313 -3.032 9.994 1.00 98.88 193 LEU A O 1
ATOM 1551 N N . LYS A 1 194 ? -12.446 -2.473 10.452 1.00 98.69 194 LYS A N 1
ATOM 1552 C CA . LYS A 1 194 ? -12.999 -2.968 9.183 1.00 98.69 194 LYS A CA 1
ATOM 1553 C C . LYS A 1 194 ? -12.381 -2.235 7.985 1.00 98.69 194 LYS A C 1
ATOM 1555 O O . LYS A 1 194 ? -11.987 -2.867 7.006 1.00 98.69 194 LYS A O 1
ATOM 1560 N N . ALA A 1 195 ? -12.221 -0.914 8.088 1.00 98.88 195 ALA A N 1
ATOM 1561 C CA . ALA A 1 195 ? -11.549 -0.109 7.072 1.00 98.88 195 ALA A CA 1
ATOM 1562 C C . ALA A 1 195 ? -10.062 -0.476 6.903 1.00 98.88 195 ALA A C 1
ATOM 1564 O O . ALA A 1 195 ? -9.597 -0.650 5.779 1.00 98.88 195 ALA A O 1
ATOM 1565 N N . ILE A 1 196 ? -9.318 -0.631 8.004 1.00 98.88 196 ILE A N 1
ATOM 1566 C CA . ILE A 1 196 ? -7.902 -1.041 7.990 1.00 98.88 196 ILE A CA 1
ATOM 1567 C C . ILE A 1 196 ? -7.743 -2.432 7.368 1.00 98.88 196 ILE A C 1
ATOM 1569 O O . ILE A 1 196 ? -6.814 -2.654 6.593 1.00 98.88 196 ILE A O 1
ATOM 1573 N N . ASP A 1 197 ? -8.652 -3.357 7.669 1.00 98.81 197 ASP A N 1
ATOM 1574 C CA . ASP A 1 197 ? -8.619 -4.714 7.134 1.00 98.81 197 ASP A CA 1
ATOM 1575 C C . ASP A 1 197 ? -8.828 -4.759 5.613 1.00 98.81 197 ASP A C 1
ATOM 1577 O O . ASP A 1 197 ? -8.122 -5.486 4.912 1.00 98.81 197 ASP A O 1
ATOM 1581 N N . SER A 1 198 ? -9.736 -3.926 5.097 1.00 98.88 198 SER A N 1
ATOM 1582 C CA . SER A 1 198 ? -9.915 -3.697 3.658 1.00 98.88 198 SER A CA 1
ATOM 1583 C C . SER A 1 198 ? -8.686 -3.026 3.030 1.00 98.88 198 SER A C 1
ATOM 1585 O O . SER A 1 198 ? -8.152 -3.508 2.031 1.00 98.88 198 SER A O 1
ATOM 1587 N N . LEU A 1 199 ? -8.182 -1.945 3.636 1.00 98.88 199 LEU A N 1
ATOM 1588 C CA . LEU A 1 199 ? -7.030 -1.192 3.125 1.00 98.88 199 LEU A CA 1
ATOM 1589 C C . LEU A 1 199 ? -5.763 -2.034 3.043 1.00 98.88 199 LEU A C 1
ATOM 1591 O O . LEU A 1 199 ? -4.998 -1.895 2.096 1.00 98.88 199 LEU A O 1
ATOM 1595 N N . LYS A 1 200 ? -5.557 -2.948 3.992 1.00 98.56 200 LYS A N 1
ATOM 1596 C CA . LYS A 1 200 ? -4.480 -3.939 3.940 1.00 98.56 200 LYS A CA 1
ATOM 1597 C C . LYS A 1 200 ? -4.469 -4.702 2.609 1.00 98.56 200 LYS A C 1
ATOM 1599 O O . LYS A 1 200 ? -3.395 -4.934 2.068 1.00 98.56 200 LYS A O 1
ATOM 1604 N N . ILE A 1 201 ? -5.631 -5.084 2.075 1.00 98.75 201 ILE A N 1
ATOM 1605 C CA . ILE A 1 201 ? -5.720 -5.755 0.771 1.00 98.75 201 ILE A CA 1
ATOM 1606 C C . ILE A 1 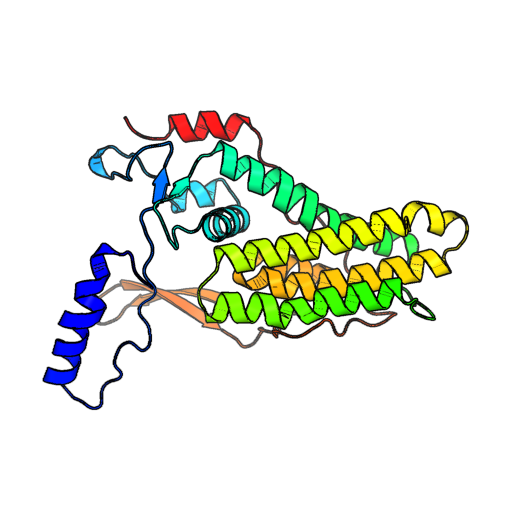201 ? -5.452 -4.772 -0.373 1.00 98.75 201 ILE A C 1
ATOM 1608 O O . ILE A 1 201 ? -4.687 -5.096 -1.277 1.00 98.75 201 ILE A O 1
ATOM 1612 N N . LEU A 1 202 ? -6.000 -3.555 -0.310 1.00 98.81 202 LEU A N 1
ATOM 1613 C CA . LEU A 1 202 ? -5.775 -2.520 -1.332 1.00 98.81 202 LEU A CA 1
ATOM 1614 C C . LEU A 1 202 ? -4.298 -2.112 -1.450 1.00 98.81 202 LEU A C 1
ATOM 1616 O O . LEU A 1 202 ? -3.812 -1.825 -2.542 1.00 98.81 202 LEU A O 1
ATOM 1620 N N . PHE A 1 203 ? -3.563 -2.120 -0.336 1.00 98.81 203 PHE A N 1
ATOM 1621 C CA . PHE A 1 203 ? -2.126 -1.862 -0.311 1.00 98.81 203 PHE A CA 1
ATOM 1622 C C . PHE A 1 203 ? -1.278 -3.068 -0.721 1.00 98.81 203 PHE A C 1
ATOM 1624 O O . PHE A 1 203 ? -0.123 -2.875 -1.097 1.00 98.81 203 PHE A O 1
ATOM 1631 N N . ALA A 1 204 ? -1.817 -4.287 -0.690 1.00 98.44 204 ALA A N 1
ATOM 1632 C CA . ALA A 1 204 ? -1.081 -5.531 -0.906 1.00 98.44 204 ALA A CA 1
ATOM 1633 C C . ALA A 1 204 ? -0.267 -5.575 -2.225 1.00 98.44 204 ALA A C 1
ATOM 1635 O O . ALA A 1 204 ? 0.881 -6.025 -2.183 1.00 98.44 204 ALA A O 1
ATOM 1636 N N . PRO A 1 205 ? -0.752 -5.052 -3.375 1.00 97.81 205 PRO A N 1
ATOM 1637 C CA . PRO A 1 205 ? 0.043 -4.987 -4.609 1.00 97.81 205 PRO A CA 1
ATOM 1638 C C . PRO A 1 205 ? 1.315 -4.127 -4.485 1.00 97.81 205 PRO A C 1
ATOM 1640 O O . PRO A 1 205 ? 2.339 -4.402 -5.122 1.00 97.81 205 PRO A O 1
ATOM 1643 N N . PHE A 1 206 ? 1.276 -3.096 -3.640 1.00 98.44 206 PHE A N 1
ATOM 1644 C CA . PHE A 1 206 ? 2.361 -2.129 -3.457 1.00 98.44 206 PHE A CA 1
ATOM 1645 C C . PHE A 1 206 ? 3.258 -2.486 -2.267 1.00 98.44 206 PHE A C 1
ATOM 1647 O O . PHE A 1 206 ? 4.477 -2.363 -2.360 1.00 98.44 206 PHE A O 1
ATOM 1654 N N . LEU A 1 207 ? 2.659 -2.974 -1.181 1.00 98.62 207 LEU A N 1
ATOM 1655 C CA . LEU A 1 207 ? 3.258 -3.188 0.137 1.00 98.62 207 LEU A CA 1
ATOM 1656 C C . LEU A 1 207 ? 3.069 -4.642 0.617 1.00 98.62 207 LEU A C 1
ATOM 1658 O O . LEU A 1 207 ? 2.424 -4.867 1.647 1.00 98.62 207 LEU A O 1
ATOM 1662 N N . PRO A 1 208 ? 3.540 -5.658 -0.127 1.00 97.75 208 PRO A N 1
ATOM 1663 C CA . PRO A 1 208 ? 3.215 -7.050 0.162 1.00 97.75 208 PRO A CA 1
ATOM 1664 C C . PRO A 1 208 ? 3.683 -7.498 1.552 1.00 97.75 208 PRO A C 1
ATOM 1666 O O . PRO A 1 208 ? 2.929 -8.148 2.271 1.00 97.75 208 PRO A O 1
ATOM 1669 N N . PHE A 1 209 ? 4.887 -7.116 1.982 1.00 97.56 209 PHE A N 1
ATOM 1670 C CA . PHE A 1 209 ? 5.455 -7.627 3.233 1.00 97.56 209 PHE A CA 1
ATOM 1671 C C . PHE A 1 209 ? 4.720 -7.080 4.463 1.00 97.56 209 PHE A C 1
ATOM 1673 O O . PHE A 1 209 ? 4.398 -7.816 5.396 1.00 97.56 209 PHE A O 1
ATOM 1680 N N . THR A 1 210 ? 4.425 -5.783 4.475 1.00 98.50 210 THR A N 1
ATOM 1681 C CA . THR A 1 210 ? 3.721 -5.129 5.582 1.00 98.50 210 THR A CA 1
ATOM 1682 C C . THR A 1 210 ? 2.220 -5.385 5.553 1.00 98.50 210 THR A C 1
ATOM 1684 O O . THR A 1 210 ? 1.618 -5.464 6.624 1.00 98.50 210 THR A O 1
ATOM 1687 N N . SER A 1 211 ? 1.624 -5.607 4.378 1.00 98.62 211 SER A N 1
ATOM 1688 C CA . SER A 1 211 ? 0.225 -6.044 4.264 1.00 98.62 211 SER A CA 1
ATOM 1689 C C . SER A 1 211 ? 0.037 -7.461 4.807 1.00 98.62 211 SER A C 1
ATOM 1691 O O . SER A 1 211 ? -0.905 -7.706 5.556 1.00 98.62 211 SER A O 1
ATOM 1693 N N . ASP A 1 212 ? 0.962 -8.377 4.512 1.00 97.69 212 ASP A N 1
ATOM 1694 C CA . ASP A 1 212 ? 0.960 -9.740 5.057 1.00 97.69 212 ASP A CA 1
ATOM 1695 C C . ASP A 1 212 ? 1.196 -9.744 6.578 1.00 97.69 212 ASP A C 1
ATOM 1697 O O . ASP A 1 212 ? 0.469 -10.373 7.346 1.00 97.69 212 ASP A O 1
ATOM 1701 N N . LYS A 1 213 ? 2.132 -8.918 7.058 1.00 98.06 213 LYS A N 1
ATOM 1702 C CA . LYS A 1 213 ? 2.349 -8.713 8.498 1.00 98.06 213 LYS A CA 1
ATOM 1703 C C . LYS A 1 213 ? 1.097 -8.176 9.203 1.00 98.06 213 LYS A C 1
ATOM 1705 O O . LYS A 1 213 ? 0.723 -8.674 10.265 1.00 98.06 213 LYS A O 1
ATOM 1710 N N . LEU A 1 214 ? 0.428 -7.183 8.611 1.00 98.56 214 LEU A N 1
ATOM 1711 C CA . LEU A 1 214 ? -0.834 -6.649 9.123 1.00 98.56 214 LEU A CA 1
ATOM 1712 C C . LEU A 1 214 ? -1.956 -7.695 9.057 1.00 98.56 214 LEU A C 1
ATOM 1714 O O . LEU A 1 214 ? -2.787 -7.729 9.958 1.00 98.56 214 LEU A O 1
ATOM 1718 N N . HIS A 1 215 ? -1.957 -8.592 8.065 1.00 97.94 215 HIS A N 1
ATOM 1719 C CA . HIS A 1 215 ? -2.901 -9.715 7.989 1.00 97.94 215 HIS A CA 1
ATOM 1720 C C . HIS A 1 215 ? -2.809 -10.580 9.247 1.00 97.94 215 HIS A C 1
ATOM 1722 O O . HIS A 1 215 ? -3.827 -10.844 9.885 1.00 97.94 215 HIS A O 1
ATOM 1728 N N . GLY A 1 216 ? -1.584 -10.891 9.675 1.00 97.56 216 GLY A N 1
ATOM 1729 C CA . GLY A 1 216 ? -1.340 -11.576 10.937 1.00 97.56 216 GLY A CA 1
ATOM 1730 C C . GLY A 1 216 ? -1.818 -10.793 12.166 1.00 97.56 216 GLY A C 1
ATOM 1731 O O . GLY A 1 216 ? -2.376 -11.396 13.081 1.00 97.56 216 GLY A O 1
ATOM 1732 N N . PHE A 1 217 ? -1.640 -9.466 12.210 1.00 98.38 217 PHE A N 1
ATOM 1733 C CA . PHE A 1 217 ? -2.121 -8.636 13.330 1.00 98.38 217 PHE A CA 1
ATOM 1734 C C . PHE A 1 217 ? -3.643 -8.540 13.415 1.00 98.38 217 PHE A C 1
ATOM 1736 O O . PHE A 1 217 ? -4.184 -8.470 14.517 1.00 98.38 217 PHE A O 1
ATOM 1743 N N . MET A 1 218 ? -4.326 -8.612 12.274 1.00 97.88 218 MET A N 1
ATOM 1744 C CA . MET A 1 218 ? -5.785 -8.705 12.198 1.00 97.88 218 MET A CA 1
ATOM 1745 C C . MET A 1 218 ? -6.325 -10.087 12.616 1.00 97.88 218 MET A C 1
ATOM 1747 O O . MET A 1 218 ? -7.515 -10.332 12.480 1.00 97.88 218 MET A O 1
ATOM 1751 N N . GLY A 1 219 ? -5.467 -10.988 13.112 1.00 96.62 219 GLY A N 1
ATOM 1752 C CA . GLY A 1 219 ? -5.868 -12.282 13.668 1.00 96.62 219 GLY A CA 1
ATOM 1753 C C . GLY A 1 219 ? -5.959 -13.424 12.667 1.00 96.62 219 GLY A C 1
ATOM 1754 O O . GLY A 1 219 ? -6.214 -14.553 13.076 1.00 96.62 219 GLY A O 1
ATOM 1755 N N . TYR A 1 220 ? -5.710 -13.165 11.384 1.00 96.12 220 TYR A N 1
ATOM 1756 C CA . TYR A 1 220 ? -5.773 -14.195 10.357 1.00 96.12 220 TYR A CA 1
ATOM 1757 C C . TYR A 1 220 ? -4.534 -15.097 10.363 1.00 96.12 220 TYR A C 1
ATOM 1759 O O . TYR A 1 220 ? -3.413 -14.673 10.672 1.00 96.12 220 TYR A O 1
ATOM 1767 N N . ASP A 1 221 ? -4.756 -16.356 9.999 1.00 92.31 221 ASP A N 1
ATOM 1768 C CA . ASP A 1 221 ? -3.712 -17.341 9.739 1.00 92.31 221 ASP A CA 1
ATOM 1769 C C . ASP A 1 221 ? -3.409 -17.438 8.241 1.00 92.31 221 ASP A C 1
ATOM 1771 O O . ASP A 1 221 ? -4.249 -17.134 7.393 1.00 92.31 221 ASP A O 1
ATOM 1775 N N . GLY A 1 222 ? -2.206 -17.912 7.920 1.00 89.81 222 GLY A N 1
ATOM 1776 C CA . GLY A 1 222 ? -1.724 -18.006 6.544 1.00 89.81 222 GLY A CA 1
ATOM 1777 C C . GLY A 1 222 ? -1.123 -16.700 6.029 1.00 89.81 222 GLY A C 1
ATOM 1778 O O . GLY A 1 222 ? -0.897 -15.755 6.786 1.00 89.81 222 GLY A O 1
ATOM 1779 N N . SER A 1 223 ? -0.821 -16.683 4.731 1.00 94.06 223 SER A N 1
ATOM 1780 C CA . SER A 1 223 ? -0.254 -15.524 4.041 1.00 94.06 223 SER A CA 1
ATOM 1781 C C . SER A 1 223 ? -1.224 -15.027 2.979 1.00 94.06 223 SER A C 1
ATOM 1783 O O . SER A 1 223 ? -1.885 -15.821 2.320 1.00 94.06 223 SER A O 1
ATOM 1785 N N . LEU A 1 224 ? -1.251 -13.721 2.730 1.00 96.12 224 LEU A N 1
ATOM 1786 C CA . LEU A 1 224 ? -1.973 -13.133 1.607 1.00 96.12 224 LEU A CA 1
ATOM 1787 C C . LEU A 1 224 ? -1.530 -13.715 0.261 1.00 96.12 224 LEU A C 1
ATOM 1789 O O . LEU A 1 224 ? -2.359 -13.861 -0.633 1.00 96.12 224 LEU A O 1
ATOM 1793 N N . PHE A 1 225 ? -0.247 -14.053 0.116 1.00 94.12 225 PHE A N 1
ATOM 1794 C CA . PHE A 1 225 ? 0.335 -14.381 -1.184 1.00 94.12 225 PHE A CA 1
ATOM 1795 C C . PHE A 1 225 ? 0.789 -15.828 -1.311 1.00 94.12 225 PHE A C 1
ATOM 1797 O O . PHE A 1 225 ? 1.015 -16.258 -2.432 1.00 94.12 225 PHE A O 1
ATOM 1804 N N . GLY A 1 226 ? 0.923 -16.589 -0.224 1.00 91.69 226 GLY A N 1
ATOM 1805 C CA . GLY A 1 226 ? 1.550 -17.916 -0.246 1.00 91.69 226 GLY A CA 1
ATOM 1806 C C . GLY A 1 226 ? 3.062 -17.823 -0.029 1.00 91.69 226 GLY A C 1
ATOM 1807 O O . GLY A 1 226 ? 3.539 -16.910 0.640 1.00 91.69 226 GLY A O 1
ATOM 1808 N N . THR A 1 227 ? 3.841 -18.774 -0.546 1.00 91.19 227 THR A N 1
ATOM 1809 C CA . THR A 1 227 ? 5.290 -18.831 -0.283 1.00 91.19 227 THR A CA 1
ATOM 1810 C C . THR A 1 227 ? 6.101 -18.766 -1.569 1.00 91.19 227 THR A C 1
ATOM 1812 O O . THR A 1 227 ? 5.859 -19.511 -2.516 1.00 91.19 227 THR A O 1
ATOM 1815 N N . GLN A 1 228 ? 7.102 -17.887 -1.590 1.00 92.44 228 GLN A N 1
ATOM 1816 C CA . GLN A 1 228 ? 8.129 -17.856 -2.626 1.00 92.44 228 GLN A CA 1
ATOM 1817 C C . GLN A 1 228 ? 9.447 -18.369 -2.057 1.00 92.44 228 GLN A C 1
ATOM 1819 O O . GLN A 1 228 ? 9.897 -17.919 -1.004 1.00 92.44 228 GLN A O 1
ATOM 1824 N N . THR A 1 229 ? 10.079 -19.304 -2.759 1.00 93.31 229 THR A N 1
ATOM 1825 C CA . THR A 1 229 ? 11.376 -19.865 -2.372 1.00 93.31 229 THR A CA 1
ATOM 1826 C C . THR A 1 229 ? 12.322 -19.857 -3.552 1.00 93.31 229 THR A C 1
ATOM 1828 O O . THR A 1 229 ? 11.912 -19.866 -4.711 1.00 93.31 229 THR A O 1
ATOM 1831 N N . THR A 1 230 ? 13.618 -19.830 -3.264 1.00 95.00 230 THR A N 1
ATOM 1832 C CA . THR A 1 230 ? 14.627 -20.008 -4.301 1.00 95.00 230 THR A CA 1
ATOM 1833 C C . THR A 1 230 ? 15.302 -21.352 -4.149 1.00 95.00 230 THR A C 1
ATOM 1835 O O . THR A 1 230 ? 15.711 -21.706 -3.046 1.00 95.00 230 THR A O 1
ATOM 1838 N N . GLU A 1 231 ? 15.468 -22.053 -5.259 1.00 95.06 231 GLU A N 1
ATOM 1839 C CA . GLU A 1 231 ? 16.082 -23.375 -5.331 1.00 95.06 231 GLU A CA 1
ATOM 1840 C C . GLU A 1 231 ? 17.229 -23.334 -6.344 1.00 95.06 231 GLU A C 1
ATOM 1842 O O . GLU A 1 231 ? 17.147 -22.624 -7.347 1.00 95.06 231 GLU A O 1
ATOM 1847 N N . THR A 1 232 ? 18.301 -24.080 -6.092 1.00 96.44 232 THR A N 1
ATOM 1848 C CA . THR A 1 232 ? 19.363 -24.279 -7.080 1.00 96.44 232 THR A CA 1
ATOM 1849 C C . THR A 1 232 ? 19.102 -25.574 -7.833 1.00 96.44 232 THR A C 1
ATOM 1851 O O . THR A 1 232 ? 19.045 -26.642 -7.227 1.00 96.44 232 THR A O 1
ATOM 1854 N N . LEU A 1 233 ? 18.954 -25.476 -9.151 1.00 94.62 233 LEU A N 1
ATOM 1855 C CA . LEU A 1 233 ? 18.782 -26.614 -10.043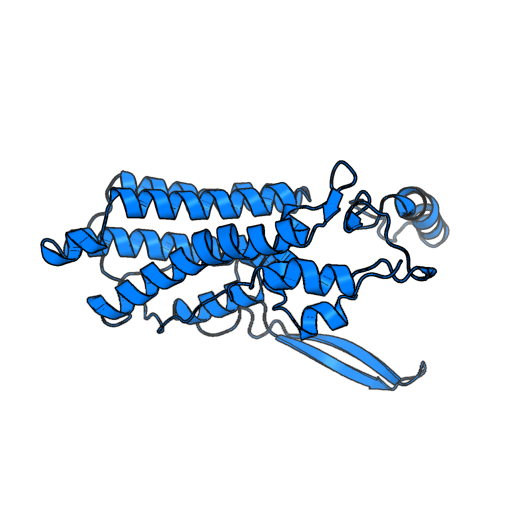 1.00 94.62 233 LEU A CA 1
ATOM 1856 C C . LEU A 1 233 ? 20.064 -26.873 -10.822 1.00 94.62 233 LEU A C 1
ATOM 1858 O O . LEU A 1 233 ? 20.814 -25.953 -11.143 1.00 94.62 233 LEU A O 1
ATOM 1862 N N . LYS A 1 234 ? 20.283 -28.144 -11.154 1.00 96.50 234 LYS A N 1
ATOM 1863 C CA . LYS A 1 234 ? 21.343 -28.579 -12.057 1.00 96.50 234 LYS A CA 1
ATOM 1864 C C . LYS A 1 234 ? 20.732 -29.425 -13.160 1.00 96.50 234 LYS A C 1
ATOM 1866 O O . LYS A 1 234 ? 20.186 -30.492 -12.886 1.00 96.50 234 LYS A O 1
ATOM 1871 N N . ASP A 1 235 ? 20.851 -28.958 -14.392 1.00 94.06 235 ASP A N 1
ATOM 1872 C CA . ASP A 1 235 ? 20.352 -29.648 -15.579 1.00 94.06 235 ASP A CA 1
ATOM 1873 C C . ASP A 1 235 ? 21.373 -29.584 -16.733 1.00 94.06 235 ASP A C 1
ATOM 1875 O O . ASP A 1 235 ? 22.568 -29.361 -16.517 1.00 94.06 235 ASP A O 1
ATOM 1879 N N . ALA A 1 236 ? 20.914 -29.822 -17.965 1.00 93.81 236 ALA A N 1
ATOM 1880 C CA . ALA A 1 236 ? 21.756 -29.839 -19.157 1.00 93.81 236 ALA A CA 1
ATOM 1881 C C . ALA A 1 236 ? 22.414 -28.484 -19.491 1.00 93.81 236 ALA A C 1
ATOM 1883 O O . ALA A 1 236 ? 23.426 -28.483 -20.193 1.00 93.81 236 ALA A O 1
ATOM 1884 N N . ILE A 1 237 ? 21.881 -27.354 -19.005 1.00 91.25 237 ILE A N 1
ATOM 1885 C CA . ILE A 1 237 ? 22.464 -26.016 -19.224 1.00 91.25 237 ILE A CA 1
ATOM 1886 C C . ILE A 1 237 ? 23.368 -25.565 -18.067 1.00 91.25 237 ILE A C 1
ATOM 1888 O O . ILE A 1 237 ? 24.001 -24.514 -18.155 1.00 91.25 237 ILE A O 1
ATOM 1892 N N . GLY A 1 238 ? 23.483 -26.376 -17.011 1.00 94.06 238 GLY A N 1
ATOM 1893 C CA . GLY A 1 238 ? 24.366 -26.141 -15.874 1.00 94.06 238 GLY A CA 1
ATOM 1894 C C . GLY A 1 238 ? 23.614 -25.898 -14.570 1.00 94.06 238 GLY A C 1
ATOM 1895 O O . G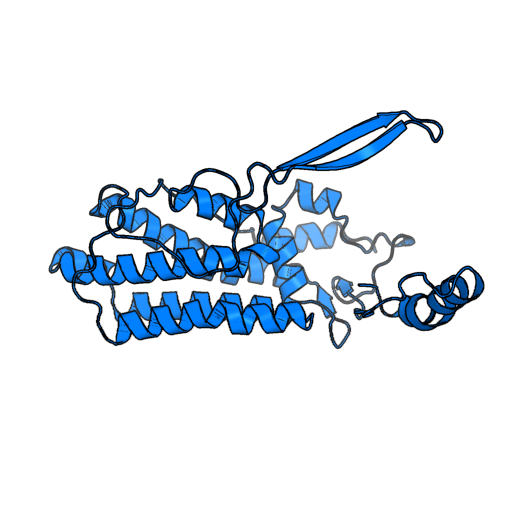LY A 1 238 ? 22.447 -26.252 -14.416 1.00 94.06 238 GLY A O 1
ATOM 1896 N N . GLU A 1 239 ? 24.320 -25.326 -13.598 1.00 96.44 239 GLU A N 1
ATOM 1897 C CA . GLU A 1 239 ? 23.759 -24.984 -12.293 1.00 96.44 239 GLU A CA 1
ATOM 1898 C C . GLU A 1 239 ? 23.198 -23.561 -12.313 1.00 96.44 239 GLU A C 1
ATOM 1900 O O . GLU A 1 239 ? 23.901 -22.615 -12.672 1.00 96.44 239 GLU A O 1
ATOM 1905 N N . HIS A 1 240 ? 21.931 -23.400 -11.940 1.00 94.19 240 HIS A N 1
ATOM 1906 C CA . HIS A 1 240 ? 21.270 -22.101 -11.926 1.00 94.19 240 HIS A CA 1
ATOM 1907 C C . HIS A 1 240 ? 20.207 -22.013 -10.827 1.00 94.19 240 HIS A C 1
ATOM 1909 O O . HIS A 1 240 ? 19.629 -23.007 -10.389 1.00 94.19 240 HIS A O 1
ATOM 1915 N N . LYS A 1 241 ? 19.959 -20.789 -10.356 1.00 95.19 241 LYS A N 1
ATOM 1916 C CA . LYS A 1 241 ? 18.988 -20.498 -9.299 1.00 95.19 241 LYS A CA 1
ATOM 1917 C C . LYS A 1 241 ? 17.630 -20.179 -9.917 1.00 95.19 241 LYS A C 1
ATOM 1919 O O . LYS A 1 241 ? 17.542 -19.305 -10.776 1.00 95.19 241 LYS A O 1
ATOM 1924 N N . VAL A 1 242 ? 16.578 -20.841 -9.448 1.00 94.06 242 VAL A N 1
ATOM 1925 C CA . VAL A 1 242 ? 15.191 -20.604 -9.868 1.00 94.06 242 VAL A CA 1
ATOM 1926 C C . VAL A 1 242 ? 14.357 -20.055 -8.717 1.00 94.06 242 VAL A C 1
ATOM 1928 O O . VAL A 1 242 ? 14.619 -20.345 -7.549 1.00 94.06 242 VAL A O 1
ATOM 1931 N N . LEU A 1 243 ? 13.340 -19.262 -9.054 1.00 94.69 243 LEU A N 1
ATOM 1932 C CA . LEU A 1 243 ? 12.297 -18.832 -8.128 1.00 94.69 243 LEU A CA 1
ATOM 1933 C C . LEU A 1 243 ? 11.099 -19.777 -8.268 1.00 94.69 243 LEU A C 1
ATOM 1935 O O . LEU A 1 243 ? 10.595 -19.988 -9.370 1.00 94.69 243 LEU A O 1
ATOM 1939 N N . ARG A 1 244 ? 10.650 -20.345 -7.152 1.00 94.31 244 ARG A N 1
ATOM 1940 C CA . ARG A 1 244 ? 9.462 -21.193 -7.046 1.00 94.31 244 ARG A CA 1
ATOM 1941 C C . ARG A 1 244 ? 8.377 -20.445 -6.287 1.00 94.31 244 ARG A C 1
ATOM 1943 O O . ARG A 1 244 ? 8.669 -19.645 -5.398 1.00 94.31 244 ARG A O 1
ATOM 1950 N N . TYR A 1 245 ? 7.132 -20.746 -6.625 1.00 94.62 245 TYR A N 1
ATOM 1951 C CA . TYR A 1 245 ? 5.961 -20.212 -5.952 1.00 94.62 245 TYR A CA 1
ATOM 1952 C C . TYR A 1 245 ? 5.022 -21.352 -5.561 1.00 94.62 245 TYR A C 1
ATOM 1954 O O . TYR A 1 245 ? 4.669 -22.173 -6.407 1.00 94.62 245 TYR A O 1
ATOM 1962 N N . ASP A 1 246 ? 4.639 -21.386 -4.288 1.00 93.12 246 ASP A N 1
ATOM 1963 C CA . ASP A 1 246 ? 3.639 -22.294 -3.738 1.00 93.12 246 ASP A CA 1
ATOM 1964 C C . ASP A 1 246 ? 2.416 -21.488 -3.257 1.00 93.12 246 ASP A C 1
ATOM 1966 O O . ASP A 1 246 ? 2.514 -20.748 -2.267 1.00 93.12 246 ASP A O 1
ATOM 1970 N N . PRO A 1 247 ? 1.259 -21.614 -3.934 1.00 92.69 247 PRO A N 1
ATOM 1971 C CA . PRO A 1 247 ? 0.038 -20.912 -3.558 1.00 92.69 247 PRO A CA 1
ATOM 1972 C C . PRO A 1 247 ? -0.738 -21.591 -2.420 1.00 92.69 247 PRO A C 1
ATOM 1974 O O . PRO A 1 247 ? -1.739 -21.037 -1.980 1.00 92.69 247 PRO A O 1
ATOM 1977 N N . THR A 1 248 ? -0.334 -22.771 -1.934 1.00 90.81 248 THR A N 1
ATOM 1978 C CA . THR A 1 248 ? -1.152 -23.602 -1.023 1.00 90.81 248 THR A CA 1
ATOM 1979 C C . THR A 1 248 ? -1.561 -22.873 0.266 1.00 90.81 248 THR A C 1
ATOM 1981 O O . THR A 1 248 ? -2.641 -23.119 0.797 1.00 90.81 248 THR A O 1
ATOM 1984 N N . GLY A 1 249 ? -0.730 -21.951 0.761 1.00 86.25 249 GLY A N 1
ATOM 1985 C CA . GLY A 1 249 ? -1.008 -21.133 1.950 1.00 86.25 249 GLY A CA 1
ATOM 1986 C C . GLY A 1 249 ? -1.582 -19.738 1.673 1.00 86.25 249 GLY A C 1
ATOM 1987 O O . GLY A 1 249 ? -1.669 -18.943 2.609 1.00 86.25 249 GLY A O 1
ATOM 1988 N N . ALA A 1 250 ? -1.908 -19.413 0.417 1.00 93.62 250 ALA A N 1
ATOM 1989 C CA . ALA A 1 250 ? -2.400 -18.097 0.024 1.00 93.62 250 ALA A CA 1
ATOM 1990 C C . ALA A 1 250 ? -3.886 -17.923 0.385 1.00 93.62 250 ALA A C 1
ATOM 1992 O O . ALA A 1 250 ? -4.746 -18.678 -0.070 1.00 93.62 250 ALA A O 1
ATOM 1993 N N . THR A 1 251 ? -4.199 -16.903 1.180 1.00 94.75 251 THR A N 1
ATOM 1994 C CA . THR A 1 251 ? -5.559 -16.582 1.645 1.00 94.75 251 THR A CA 1
ATOM 1995 C C . THR A 1 251 ? -6.086 -15.259 1.089 1.00 94.75 251 THR A C 1
ATOM 1997 O O . THR A 1 251 ? -7.275 -14.966 1.231 1.00 94.75 251 THR A O 1
ATOM 2000 N N . GLY A 1 252 ? -5.226 -14.458 0.453 1.00 94.44 252 GLY A N 1
ATOM 2001 C CA . GLY A 1 252 ? -5.568 -13.136 -0.058 1.00 94.44 252 GLY A CA 1
ATOM 2002 C C . GLY A 1 252 ? -6.639 -13.189 -1.144 1.00 94.44 252 GLY A C 1
ATOM 2003 O O . GLY A 1 252 ? -6.555 -13.965 -2.095 1.00 94.44 252 GLY A O 1
ATOM 2004 N N . LYS A 1 253 ? -7.651 -12.331 -1.011 1.00 96.06 253 LYS A N 1
ATOM 2005 C CA . LYS A 1 253 ? -8.715 -12.127 -1.999 1.00 96.06 253 LYS A CA 1
ATOM 2006 C C . LYS A 1 253 ? -8.952 -10.634 -2.160 1.00 96.06 253 LYS A C 1
ATOM 2008 O O . LYS A 1 253 ? -8.952 -9.920 -1.161 1.00 96.06 253 LYS A O 1
ATOM 2013 N N . TRP A 1 254 ? -9.162 -10.177 -3.394 1.00 97.81 254 TRP A N 1
ATOM 2014 C CA . TRP A 1 254 ? -9.508 -8.785 -3.701 1.00 97.81 254 TRP A CA 1
ATOM 2015 C C . TRP A 1 254 ? -10.979 -8.515 -3.358 1.00 97.81 254 TRP A C 1
ATOM 2017 O O . TRP A 1 254 ? -11.834 -8.413 -4.232 1.00 97.81 254 TRP A O 1
ATOM 2027 N N . GLU A 1 255 ? -11.292 -8.501 -2.064 1.00 98.00 255 GLU A N 1
ATOM 2028 C CA . GLU A 1 255 ? -12.641 -8.284 -1.547 1.00 98.00 255 GLU A CA 1
ATOM 2029 C C . GLU A 1 255 ? -12.623 -7.471 -0.240 1.00 98.00 255 GLU A C 1
ATOM 2031 O O . GLU A 1 255 ? -11.654 -7.557 0.523 1.00 98.00 255 GLU A O 1
ATOM 2036 N N . PRO A 1 256 ? -13.702 -6.721 0.052 1.00 98.38 256 PRO A N 1
ATOM 2037 C CA . PRO A 1 256 ? -13.903 -6.058 1.334 1.00 98.38 256 PRO A CA 1
ATOM 2038 C C . PRO A 1 256 ? -13.765 -6.951 2.568 1.00 98.38 256 PRO A C 1
ATOM 2040 O O . PRO A 1 256 ? -14.036 -8.155 2.544 1.00 98.38 256 PRO A O 1
ATOM 2043 N N . SER A 1 257 ? -13.431 -6.311 3.690 1.00 97.75 257 SER A N 1
ATOM 2044 C CA . SER A 1 257 ? -13.312 -6.954 4.994 1.00 97.75 257 SER A CA 1
ATOM 2045 C C . SER A 1 257 ? -14.586 -7.683 5.433 1.00 97.75 257 SER A C 1
ATOM 2047 O O . SER A 1 257 ? -15.691 -7.127 5.481 1.00 97.75 257 SER A O 1
ATOM 2049 N N . LYS A 1 258 ? -14.394 -8.923 5.889 1.00 95.88 258 LYS A N 1
ATOM 2050 C CA . LYS A 1 258 ? -15.423 -9.766 6.519 1.00 95.88 258 LYS A CA 1
ATOM 2051 C C . LYS A 1 258 ? -15.314 -9.803 8.045 1.00 95.88 258 LYS A C 1
ATOM 2053 O O . LYS A 1 258 ? -15.952 -10.658 8.654 1.00 95.88 258 LYS A O 1
ATOM 2058 N N . LEU A 1 259 ? -14.536 -8.891 8.632 1.00 96.56 259 LEU A N 1
ATOM 2059 C CA . LEU A 1 259 ? -14.298 -8.791 10.071 1.00 96.56 259 LEU A CA 1
ATOM 2060 C C . LEU A 1 259 ? -15.614 -8.631 10.849 1.00 96.56 259 LEU A C 1
ATOM 2062 O O . LEU A 1 259 ? -16.504 -7.876 10.435 1.00 96.56 259 LEU A O 1
ATOM 2066 N N . LYS A 1 260 ? -15.728 -9.334 11.977 1.00 97.38 260 LYS A N 1
ATOM 2067 C CA . LYS A 1 260 ? -16.899 -9.364 12.860 1.00 97.38 260 LYS A CA 1
ATOM 2068 C C . LYS A 1 260 ? -16.510 -9.044 14.297 1.00 97.38 260 LYS A C 1
ATOM 2070 O O . LYS A 1 260 ? -15.367 -9.216 14.709 1.00 97.38 260 LYS A O 1
ATOM 2075 N N . ALA A 1 261 ? -17.493 -8.599 15.076 1.00 98.06 261 ALA A N 1
ATOM 2076 C CA . ALA A 1 261 ? -17.335 -8.457 16.517 1.00 98.06 261 ALA A CA 1
ATOM 2077 C C . ALA A 1 261 ? -16.927 -9.798 17.149 1.00 98.06 261 ALA A C 1
ATOM 2079 O O . ALA A 1 261 ? -17.462 -10.848 16.794 1.00 98.06 261 ALA A O 1
ATOM 2080 N N . GLY A 1 262 ? -15.983 -9.746 18.085 1.00 97.88 262 GLY A N 1
ATOM 2081 C CA . GLY A 1 262 ? -15.414 -10.912 18.754 1.00 97.88 262 GLY A CA 1
ATOM 2082 C C . GLY A 1 262 ? -14.276 -11.603 18.001 1.00 97.88 262 GLY A C 1
ATOM 2083 O O . GLY A 1 262 ? -13.625 -12.460 18.598 1.00 97.88 262 GLY A O 1
ATOM 2084 N N . ASP A 1 263 ? -13.987 -11.237 16.744 1.00 98.38 263 ASP A N 1
ATOM 2085 C CA . ASP A 1 263 ? -12.823 -11.786 16.041 1.00 98.38 263 ASP A CA 1
ATOM 2086 C C . ASP A 1 263 ? -11.535 -11.453 16.823 1.00 98.38 263 ASP A C 1
ATOM 2088 O O . ASP A 1 263 ? -11.388 -10.333 17.335 1.00 98.38 263 ASP A O 1
ATOM 2092 N N . PRO A 1 264 ? -10.598 -12.408 16.962 1.00 97.94 264 PRO A N 1
ATOM 2093 C CA . PRO A 1 264 ? -9.361 -12.173 17.686 1.00 97.94 264 PRO A CA 1
ATOM 2094 C C . PRO A 1 264 ? -8.423 -11.277 16.874 1.00 97.94 264 PRO A C 1
ATOM 2096 O O . PRO A 1 264 ? -8.347 -11.360 15.656 1.00 97.94 264 PRO A O 1
ATOM 2099 N N . LEU A 1 265 ? -7.642 -10.464 17.569 1.00 98.06 265 LEU A N 1
ATOM 2100 C CA . LEU A 1 265 ? -6.574 -9.625 17.045 1.00 98.06 265 LEU A CA 1
ATOM 2101 C C . LEU A 1 265 ? -5.279 -9.988 17.767 1.00 98.06 265 LEU A C 1
ATOM 2103 O O . LEU A 1 265 ? -5.282 -10.500 18.888 1.00 98.06 265 LEU A O 1
ATOM 2107 N N . ARG A 1 266 ? -4.145 -9.702 17.134 1.00 97.31 266 ARG A N 1
ATOM 2108 C CA . ARG A 1 266 ? -2.825 -9.918 17.737 1.00 97.31 266 ARG A CA 1
ATOM 2109 C C . ARG A 1 266 ? -2.186 -8.579 18.071 1.00 97.31 266 ARG A C 1
ATOM 2111 O O . ARG A 1 266 ? -2.488 -7.555 17.458 1.00 97.31 266 ARG A O 1
ATOM 2118 N N . GLN A 1 267 ? -1.294 -8.586 19.057 1.00 95.44 267 GLN A N 1
ATOM 2119 C CA . GLN A 1 267 ? -0.566 -7.388 19.457 1.00 95.44 267 GLN A CA 1
ATOM 2120 C C . GLN A 1 267 ? 0.261 -6.863 18.268 1.00 95.44 267 GLN A C 1
ATOM 2122 O O . GLN A 1 267 ? 1.123 -7.590 17.766 1.00 95.44 267 GLN A O 1
ATOM 2127 N N . PRO A 1 268 ? 0.036 -5.618 17.810 1.00 96.62 268 PRO A N 1
ATOM 2128 C CA . PRO A 1 268 ? 0.789 -5.070 16.695 1.00 96.62 268 PRO A CA 1
ATOM 2129 C C . PRO A 1 268 ? 2.193 -4.644 17.131 1.00 96.62 268 PRO A C 1
ATOM 2131 O O . PRO A 1 268 ? 2.441 -4.274 18.283 1.00 96.62 268 PRO A O 1
ATOM 2134 N N . VAL A 1 269 ? 3.091 -4.600 16.153 1.00 96.19 269 VAL A N 1
ATOM 2135 C CA . VAL A 1 269 ? 4.338 -3.829 16.214 1.00 96.19 269 VAL A CA 1
ATOM 2136 C C . VAL A 1 269 ? 4.419 -2.918 14.996 1.00 96.19 269 VAL A C 1
ATOM 2138 O O . VAL A 1 269 ? 3.702 -3.129 14.019 1.00 96.19 269 VAL A O 1
ATOM 2141 N N . ALA A 1 270 ? 5.333 -1.944 15.020 1.00 97.00 270 ALA A N 1
ATOM 2142 C CA . ALA A 1 270 ? 5.533 -1.030 13.901 1.00 97.00 270 ALA A CA 1
ATOM 2143 C C . ALA A 1 270 ? 5.634 -1.773 12.550 1.00 97.00 270 ALA A C 1
ATOM 2145 O O . ALA A 1 270 ? 6.407 -2.730 12.393 1.00 97.00 270 ALA A O 1
ATOM 2146 N N . LEU A 1 271 ? 4.818 -1.340 11.582 1.00 97.69 271 LEU A N 1
ATOM 2147 C CA . LEU A 1 271 ? 4.815 -1.875 10.220 1.00 97.69 271 LEU A CA 1
ATOM 2148 C C . LEU A 1 271 ? 6.027 -1.369 9.438 1.00 97.69 271 LEU A C 1
ATOM 2150 O O . LEU A 1 271 ? 6.692 -2.159 8.780 1.00 97.69 271 LEU A O 1
ATOM 2154 N N . PHE A 1 272 ? 6.351 -0.085 9.593 1.00 98.31 272 PHE A N 1
ATOM 2155 C CA . PHE A 1 272 ? 7.441 0.584 8.890 1.00 98.31 272 PHE A CA 1
ATOM 2156 C C . PHE A 1 272 ? 8.448 1.154 9.884 1.00 98.31 272 PHE A C 1
ATOM 2158 O O . PHE A 1 272 ? 8.077 1.629 10.963 1.00 98.31 272 PHE A O 1
ATOM 2165 N N . LYS A 1 273 ? 9.726 1.135 9.506 1.00 97.69 273 LYS A N 1
ATOM 2166 C CA . LYS A 1 273 ? 10.795 1.803 10.250 1.00 97.69 273 LYS A CA 1
ATOM 2167 C C . LYS A 1 273 ? 10.905 3.246 9.770 1.00 97.69 273 LYS A C 1
ATOM 2169 O O . LYS A 1 273 ? 10.906 3.507 8.569 1.00 97.69 273 LYS A O 1
ATOM 2174 N N . LYS A 1 274 ? 11.022 4.187 10.707 1.00 97.81 274 LYS A N 1
ATOM 2175 C CA . LYS A 1 274 ? 11.363 5.572 10.369 1.00 97.81 274 LYS A CA 1
ATOM 2176 C C . LYS A 1 274 ? 12.807 5.616 9.869 1.00 97.81 274 LYS A C 1
ATOM 2178 O O . LYS A 1 274 ? 13.688 5.048 10.508 1.00 97.81 274 LYS A O 1
ATOM 2183 N N . LEU A 1 275 ? 13.028 6.291 8.749 1.00 97.81 275 LEU A N 1
ATOM 2184 C CA . LEU A 1 275 ? 14.353 6.521 8.187 1.00 97.81 275 LEU A CA 1
ATOM 2185 C C . LEU A 1 275 ? 14.946 7.802 8.775 1.00 97.81 275 LEU A C 1
ATOM 2187 O O . LEU A 1 275 ? 14.252 8.819 8.874 1.00 97.81 275 LEU A O 1
ATOM 2191 N N . ASP A 1 276 ? 16.213 7.742 9.179 1.00 96.81 276 ASP A N 1
ATOM 2192 C CA . ASP A 1 276 ? 16.961 8.923 9.607 1.00 96.81 276 ASP A CA 1
ATOM 2193 C C . ASP A 1 276 ? 17.217 9.839 8.402 1.00 96.81 276 ASP A C 1
ATOM 2195 O O . ASP A 1 276 ? 17.456 9.354 7.301 1.00 96.81 276 ASP A O 1
ATOM 2199 N N . ILE A 1 277 ? 17.170 11.160 8.581 1.00 94.88 277 ILE A N 1
ATOM 2200 C CA . ILE A 1 277 ? 17.407 12.093 7.470 1.00 94.88 277 ILE A CA 1
ATOM 2201 C C . ILE A 1 277 ? 18.863 12.055 6.984 1.00 94.88 277 ILE A C 1
ATOM 2203 O O . ILE A 1 277 ? 19.132 12.348 5.823 1.00 94.88 277 ILE A O 1
ATOM 2207 N N . SER A 1 278 ? 19.798 11.632 7.840 1.00 95.31 278 SER A N 1
ATOM 2208 C CA . SER A 1 278 ? 21.213 11.467 7.489 1.00 95.31 278 SER A CA 1
ATOM 2209 C C . SER A 1 278 ? 21.438 10.481 6.340 1.00 95.31 278 SER A C 1
ATOM 2211 O O . SER A 1 278 ? 22.428 10.624 5.622 1.00 95.31 278 SER A O 1
ATOM 2213 N N . ILE A 1 279 ? 20.496 9.556 6.078 1.00 95.56 279 ILE A N 1
ATOM 2214 C CA . ILE A 1 279 ? 20.621 8.623 4.951 1.00 95.56 279 ILE A CA 1
ATOM 2215 C C . ILE A 1 279 ? 20.686 9.337 3.601 1.00 95.56 279 ILE A C 1
ATOM 2217 O O . ILE A 1 279 ? 21.242 8.790 2.656 1.00 95.56 279 ILE A O 1
ATOM 2221 N N . VAL A 1 280 ? 20.110 10.538 3.497 1.00 96.62 280 VAL A N 1
ATOM 2222 C CA . VAL A 1 280 ? 20.092 11.305 2.248 1.00 96.62 280 VAL A CA 1
ATOM 2223 C C . VAL A 1 280 ? 21.517 11.633 1.816 1.00 96.62 280 VAL A C 1
ATOM 2225 O O . VAL A 1 280 ? 21.913 11.335 0.690 1.00 96.62 280 VAL A O 1
ATOM 2228 N N . GLU A 1 281 ? 22.308 12.195 2.727 1.00 96.31 281 GLU A N 1
ATOM 2229 C CA . GLU A 1 281 ? 23.694 12.571 2.446 1.00 96.31 281 GLU A CA 1
ATOM 2230 C C . GLU A 1 281 ? 24.594 11.342 2.310 1.00 96.31 281 GLU A C 1
ATOM 2232 O O . GLU A 1 281 ? 25.422 11.275 1.399 1.00 96.31 281 GLU A O 1
ATOM 2237 N N . ASP A 1 282 ? 24.380 10.327 3.148 1.00 95.88 282 ASP A N 1
ATOM 2238 C CA . ASP A 1 282 ? 25.102 9.061 3.060 1.00 95.88 282 ASP A CA 1
ATOM 2239 C C . ASP A 1 282 ? 24.921 8.401 1.687 1.00 95.88 282 ASP A C 1
ATOM 2241 O O . ASP A 1 282 ? 25.894 8.013 1.029 1.00 95.88 282 ASP A O 1
ATOM 2245 N N . GLU A 1 283 ? 23.686 8.254 1.221 1.00 95.81 283 GLU A N 1
ATOM 2246 C CA . GLU A 1 283 ? 23.420 7.565 -0.035 1.00 95.81 283 GLU A CA 1
ATOM 2247 C C . GLU A 1 283 ? 23.827 8.391 -1.255 1.00 95.81 283 GLU A C 1
ATOM 2249 O O . GLU A 1 283 ? 24.343 7.832 -2.225 1.00 95.81 283 GLU A O 1
ATOM 2254 N N . ARG A 1 284 ? 23.719 9.722 -1.188 1.00 95.38 284 ARG A N 1
ATOM 2255 C CA . ARG A 1 284 ? 24.319 10.610 -2.194 1.00 95.38 284 ARG A CA 1
ATOM 2256 C C . ARG A 1 284 ? 25.826 10.413 -2.298 1.00 95.38 284 ARG A C 1
ATOM 2258 O O . ARG A 1 284 ? 26.340 10.322 -3.408 1.00 95.38 284 ARG A O 1
ATOM 2265 N N . ALA A 1 285 ? 26.524 10.279 -1.171 1.00 94.62 285 ALA A N 1
ATOM 2266 C CA . ALA A 1 285 ? 27.967 10.050 -1.151 1.00 94.62 285 ALA A CA 1
ATOM 2267 C C . ALA A 1 285 ? 28.386 8.681 -1.728 1.00 94.62 285 ALA A C 1
ATOM 2269 O O . ALA A 1 285 ? 29.555 8.488 -2.064 1.00 94.62 285 ALA A O 1
ATOM 2270 N N . ARG A 1 286 ? 27.453 7.724 -1.853 1.00 93.94 286 ARG A N 1
ATOM 2271 C CA . ARG A 1 286 ? 27.689 6.410 -2.484 1.00 93.94 286 ARG A CA 1
ATOM 2272 C C . ARG A 1 286 ? 27.507 6.437 -3.998 1.00 93.94 286 ARG A C 1
ATOM 2274 O O . ARG A 1 286 ? 27.995 5.529 -4.674 1.00 93.94 286 ARG A O 1
ATOM 2281 N N . LEU A 1 287 ? 26.819 7.446 -4.535 1.00 91.69 287 LEU A N 1
ATOM 2282 C CA . LEU A 1 287 ? 26.718 7.632 -5.977 1.00 91.69 287 LEU A CA 1
ATOM 2283 C C . LEU A 1 287 ? 28.098 7.981 -6.545 1.00 91.69 287 LEU A C 1
ATOM 2285 O O . LEU A 1 287 ? 28.908 8.659 -5.914 1.00 91.69 287 LEU A O 1
ATOM 2289 N N . GLY A 1 288 ? 28.389 7.479 -7.743 1.00 86.19 288 GLY A N 1
ATOM 2290 C CA . GLY A 1 288 ? 29.626 7.823 -8.437 1.00 86.19 288 GLY A CA 1
ATOM 2291 C C . GLY A 1 288 ? 29.669 9.282 -8.908 1.00 86.19 288 GLY A C 1
ATOM 2292 O O . GLY A 1 288 ? 28.762 10.063 -8.647 1.00 86.19 288 GLY A O 1
ATOM 2293 N N . ASN A 1 289 ? 30.733 9.658 -9.618 1.00 74.50 289 ASN A N 1
ATOM 2294 C CA . ASN A 1 289 ? 30.927 11.030 -10.110 1.00 74.50 289 ASN A CA 1
ATOM 2295 C C . ASN A 1 289 ? 30.420 11.230 -11.542 1.00 74.50 289 ASN A C 1
ATOM 2297 O O . ASN A 1 289 ? 30.669 10.353 -12.402 1.00 74.50 289 ASN A O 1
#

Foldseek 3Di:
DEAPVCCCVQPPVVVVVCVVVPVPDDHPPDDQHFYAEAEPPHGDDPVLLQDDDVVVVVVPFPVLLVLLLCLLQTRRPYYGYDAPVSSLCCQVVQVQPQQQCLLQVLQQVCCVQVVQFQADQPDADPLLVVLLVLLQCLLVVLVVCVVVPVSSVSSVSLSVNSNSLVVLCVVQVLVVCCVPPVNSSSNNSNSSLQSSLSSLLSCCVRRVVLSQLSCVQQVDDFGQFADKDKDWDQDPVGIDIDIDGDCPRHDHDSGGDPDDGGRGGHNDDGSGDNDDPVVSVVVVVSRGD